Protein AF-A0A959EPR0-F1 (afdb_monomer)

pLDDT: mean 84.95, std 11.54, range [53.19, 97.38]

Mean predicted aligned error: 10.41 Å

Solvent-accessible surface area (backbone atoms only — not comparable to full-atom values): 11245 Å² total; per-residue (Å²): 113,71,70,58,56,50,49,52,55,51,52,53,61,75,66,58,80,63,79,74,55,96,46,77,70,52,46,55,52,55,50,52,51,52,51,51,53,52,51,51,52,51,51,52,50,51,51,49,53,49,52,51,50,51,58,49,52,49,51,53,51,31,54,48,51,55,50,52,52,52,50,50,56,52,51,53,52,55,52,50,51,52,45,50,52,53,50,53,58,52,51,56,47,51,56,50,42,51,51,41,60,75,67,65,48,74,90,44,51,70,60,42,52,55,47,54,58,52,61,71,58,77,69,79,84,76,73,94,68,59,65,58,58,49,28,58,76,72,54,51,55,79,50,47,84,60,70,63,56,62,56,50,42,52,52,50,50,55,51,49,56,51,50,49,52,51,39,51,52,50,49,50,44,35,60,72,58,48,45,63,74,38,62,63,34,49,39,84,89,77,76,40,80,39,79,70,129

Sequence (197 aa):
MIKLFRKIRQQLFLRGAFQSPATPVGRYLLYALGEIVLVVIGILIALQINNWNTGRLERIEEQKSYRNIRQQIAEDRLELAGVQEFNHYFSSQYEQASRIIAANDRSKLDSLALITMGLSQYSDFHRTGNIYETLVNSGDLRLLKNSDIPAKLQSLEMTYTHLNRLEDIHWEIIINELSPELRGVINYATLRVEQPE

Secondary structure (DSSP, 8-state):
-HHHHHHHHHHHHHTT-S---SSHHHHHHHHHHHHHHHHHHHHHHHHHHHHHHHHHHHHHHHHHHHHHHHHHHHHHHHHHHHHHHHHHHHHHHHHHHHHHHHHT-GGGHHHHHHHHHHTT-------S--HHHHHHHHTGGGG---THHHHHHHHHHHHHHHHHHHHHHHHHHIIIIIHHHHBTTEETTTTEEPPP-

Nearest PDB structures (foldseek):
  5sxb-assembly1_B  TM=3.724E-01  e=4.803E+00  Homo sapiens

Foldseek 3Di:
DVVVVVVVVVVCVVVCVDPDPPDPVSNVVVVVVVVVVVVVVVVVVVVVVVVVVVVVVLVVLLVVLVVVVVVLVVVLVVLVVVLVVLCVVLVVLVVVLVVCVVVVPPVCVFSNLLNLVVLLDHDARDRPDQSLVVCVVVVNLVSHPPPVVSVVSVVVVVVVVVVNVVRVVSNCCCPPPSVVVCVQQADPVVRGGHDRD

Radius of gyration: 37.29 Å; Cα contacts (8 Å, |Δi|>4): 86; chains: 1; bounding box: 82×25×105 Å

Structure (mmCIF, N/CA/C/O backbone):
data_AF-A0A959EPR0-F1
#
_entry.id   AF-A0A959EPR0-F1
#
loop_
_atom_site.group_PDB
_atom_site.id
_atom_site.type_symbol
_atom_site.label_atom_id
_atom_site.label_alt_id
_atom_site.label_comp_id
_atom_site.label_asym_id
_atom_site.label_entity_id
_atom_site.label_seq_id
_atom_site.pdbx_PDB_ins_code
_atom_site.Cartn_x
_atom_site.Cartn_y
_atom_site.Cartn_z
_atom_site.occupancy
_atom_site.B_iso_or_equiv
_atom_site.auth_seq_id
_atom_site.auth_comp_id
_atom_site.auth_asym_id
_atom_site.auth_atom_id
_atom_site.pdbx_PDB_model_num
ATOM 1 N N . MET A 1 1 ? -23.628 12.418 46.612 1.00 53.19 1 MET A N 1
ATOM 2 C CA . MET A 1 1 ? -24.244 11.106 46.301 1.00 53.19 1 MET A CA 1
ATOM 3 C C . MET A 1 1 ? -25.133 10.572 47.430 1.00 53.19 1 MET A C 1
ATOM 5 O O . MET A 1 1 ? -26.297 10.312 47.163 1.00 53.19 1 MET A O 1
ATOM 9 N N . ILE A 1 2 ? -24.691 10.542 48.696 1.00 61.94 2 ILE A N 1
ATOM 10 C CA . ILE A 1 2 ? -25.504 10.060 49.844 1.00 61.94 2 ILE A CA 1
ATOM 11 C C . ILE A 1 2 ? -26.860 10.785 50.006 1.00 61.94 2 ILE A C 1
ATOM 13 O O . ILE A 1 2 ? -27.866 10.153 50.311 1.00 61.94 2 ILE A O 1
ATOM 17 N N . LYS A 1 3 ? -26.939 12.101 49.749 1.00 61.16 3 LYS A N 1
ATOM 18 C CA . LYS A 1 3 ? -28.193 12.874 49.904 1.00 61.16 3 LYS A CA 1
ATOM 19 C C . LYS A 1 3 ? -29.286 12.503 48.889 1.00 61.16 3 LYS A C 1
ATOM 21 O O . LYS A 1 3 ? -30.463 12.590 49.230 1.00 61.16 3 LYS A O 1
ATOM 26 N N . LEU A 1 4 ? -28.909 12.100 47.672 1.00 72.31 4 LEU A N 1
ATOM 27 C CA . LEU A 1 4 ? -29.855 11.729 46.613 1.00 72.31 4 LEU A CA 1
ATOM 28 C C . LEU A 1 4 ? -30.463 10.354 46.904 1.00 72.31 4 LEU A C 1
ATOM 30 O O . LEU A 1 4 ? -31.682 10.224 46.951 1.00 72.31 4 LEU A O 1
ATOM 34 N N . PHE A 1 5 ? -29.621 9.376 47.243 1.00 65.94 5 PHE A N 1
ATOM 35 C CA . PHE A 1 5 ? -30.073 8.058 47.693 1.00 65.94 5 PHE A CA 1
ATOM 36 C C . PHE A 1 5 ? -30.894 8.136 48.984 1.00 65.94 5 PHE A C 1
ATOM 38 O O . PHE A 1 5 ? -31.913 7.461 49.105 1.00 65.94 5 PHE A O 1
ATOM 45 N N . ARG A 1 6 ? -30.539 9.037 49.912 1.00 71.62 6 ARG A N 1
ATOM 46 C CA . ARG A 1 6 ? -31.344 9.301 51.114 1.00 71.62 6 ARG A CA 1
ATOM 47 C C . ARG A 1 6 ? -32.741 9.833 50.776 1.00 71.62 6 ARG A C 1
ATOM 49 O O . ARG A 1 6 ? -33.705 9.410 51.404 1.00 71.62 6 ARG A O 1
ATOM 56 N N . LYS A 1 7 ? -32.863 10.725 49.784 1.00 73.12 7 LYS A N 1
ATOM 57 C CA . LYS A 1 7 ? -34.162 11.243 49.317 1.00 73.12 7 LYS A CA 1
ATOM 58 C C . LYS A 1 7 ? -34.998 10.167 48.621 1.00 73.12 7 LYS A C 1
ATOM 60 O O . LYS A 1 7 ? -36.178 10.048 48.930 1.00 73.12 7 LYS A O 1
ATOM 65 N N . ILE A 1 8 ? -34.393 9.360 47.747 1.00 71.25 8 ILE A N 1
ATOM 66 C CA . ILE A 1 8 ? -35.073 8.242 47.067 1.00 71.25 8 ILE A CA 1
ATOM 67 C C . ILE A 1 8 ? -35.588 7.230 48.104 1.00 71.25 8 ILE A C 1
ATOM 69 O O . ILE A 1 8 ? -36.751 6.835 48.063 1.00 71.25 8 ILE A O 1
ATOM 73 N N . ARG A 1 9 ? -34.767 6.905 49.111 1.00 64.81 9 ARG A N 1
ATOM 74 C CA . ARG A 1 9 ? -35.141 6.039 50.239 1.00 64.81 9 ARG A CA 1
ATOM 75 C C . ARG A 1 9 ? -36.325 6.590 51.041 1.00 64.81 9 ARG A C 1
ATOM 77 O O . ARG A 1 9 ? -37.234 5.837 51.369 1.00 64.81 9 ARG A O 1
ATOM 84 N N . GLN A 1 10 ? -36.334 7.889 51.345 1.00 68.50 10 GLN A N 1
ATOM 85 C CA . GLN A 1 10 ? -37.439 8.530 52.071 1.00 68.50 10 GLN A CA 1
ATOM 86 C C . GLN A 1 10 ? -38.744 8.536 51.257 1.00 68.50 10 GLN A C 1
ATOM 88 O O . GLN A 1 10 ? -39.812 8.296 51.815 1.00 68.50 10 GLN A O 1
ATOM 93 N N . GLN A 1 11 ? -38.668 8.758 49.941 1.00 68.75 11 GLN A N 1
ATOM 94 C CA . GLN A 1 11 ? -39.844 8.792 49.064 1.00 68.75 11 GLN A CA 1
ATOM 95 C C . GLN A 1 11 ? -40.461 7.409 48.814 1.00 68.75 11 GLN A C 1
ATOM 97 O O . GLN A 1 11 ? -41.685 7.302 48.757 1.00 68.75 11 GLN A O 1
ATOM 102 N N . LEU A 1 12 ? -39.646 6.354 48.718 1.00 63.59 12 LEU A N 1
ATOM 103 C CA . LEU A 1 12 ? -40.132 4.973 48.598 1.00 63.59 12 LEU A CA 1
ATOM 104 C C . LEU A 1 12 ? -40.851 4.500 49.875 1.00 63.59 12 LEU A C 1
ATOM 106 O O . LEU A 1 12 ? -41.835 3.769 49.786 1.00 63.59 12 LEU A O 1
ATOM 110 N N . PHE A 1 13 ? -40.414 4.975 51.048 1.00 60.84 13 PHE A N 1
ATOM 111 C CA . PHE A 1 13 ? -41.053 4.692 52.339 1.00 60.84 13 PHE A CA 1
ATOM 112 C C . PHE A 1 13 ? -42.384 5.438 52.523 1.00 60.84 13 PHE A C 1
ATOM 114 O O . PHE A 1 13 ? -43.365 4.855 52.977 1.00 60.84 13 PHE A O 1
ATOM 121 N N . LEU A 1 14 ? -42.436 6.719 52.137 1.00 61.91 14 LEU A N 1
ATOM 122 C CA . LEU A 1 14 ? -43.634 7.563 52.259 1.00 61.91 14 LEU A CA 1
ATOM 123 C C . LEU A 1 14 ? -44.776 7.141 51.322 1.00 61.91 14 LEU A C 1
ATOM 125 O O . LEU A 1 14 ? -45.932 7.420 51.618 1.00 61.91 14 LEU A O 1
ATOM 129 N N . ARG A 1 15 ? -44.473 6.469 50.202 1.00 56.16 15 ARG A N 1
ATOM 130 C CA . ARG A 1 15 ? -45.481 6.009 49.231 1.00 56.16 15 ARG A CA 1
ATOM 131 C C . ARG A 1 15 ? -46.102 4.640 49.545 1.00 56.16 15 ARG A C 1
ATOM 133 O O . ARG A 1 15 ? -46.905 4.167 48.751 1.00 56.16 15 ARG A O 1
ATOM 140 N N . GLY A 1 16 ? -45.763 3.997 50.667 1.00 55.84 16 GLY A N 1
ATOM 141 C CA . GLY A 1 16 ? -46.415 2.749 51.100 1.00 55.84 16 GLY A CA 1
ATOM 142 C C . GLY A 1 16 ? -46.182 1.532 50.190 1.00 55.84 16 GLY A C 1
ATOM 143 O O . GLY A 1 16 ? -46.844 0.514 50.363 1.00 55.84 16 GLY A O 1
ATOM 144 N N . ALA A 1 17 ? -45.232 1.604 49.250 1.00 55.59 17 ALA A N 1
ATOM 145 C CA . ALA A 1 17 ? -44.967 0.551 48.261 1.00 55.59 17 ALA A CA 1
ATOM 146 C C . ALA A 1 17 ? -44.407 -0.752 48.867 1.00 55.59 17 ALA A C 1
ATOM 148 O O . ALA A 1 17 ? -44.314 -1.763 48.179 1.00 55.59 17 ALA A O 1
ATOM 149 N N . PHE A 1 18 ? -44.051 -0.739 50.154 1.00 56.00 18 PHE A N 1
ATOM 150 C CA . PHE A 1 18 ? -43.596 -1.904 50.900 1.00 56.00 18 PHE A CA 1
ATOM 151 C C . PHE A 1 18 ? -44.504 -2.102 52.118 1.00 56.00 18 PHE A C 1
ATOM 153 O O . PHE A 1 18 ? -44.311 -1.471 53.160 1.00 56.00 18 PHE A O 1
ATOM 160 N N . GLN A 1 19 ? -45.525 -2.957 51.990 1.00 56.53 19 GLN A N 1
ATOM 161 C CA . GLN A 1 19 ? -46.293 -3.431 53.144 1.00 56.53 19 GLN A CA 1
ATOM 162 C C . GLN A 1 19 ? -45.302 -4.030 54.147 1.00 56.53 19 GLN A C 1
ATOM 164 O O . GLN A 1 19 ? -44.599 -4.997 53.857 1.00 56.53 19 GLN A O 1
ATOM 169 N N . SER A 1 20 ? -45.173 -3.375 55.302 1.00 56.44 20 SER A N 1
ATOM 170 C CA . SER A 1 20 ? -44.219 -3.770 56.333 1.00 56.44 20 SER A CA 1
ATOM 171 C C . SER A 1 20 ? -44.559 -5.182 56.811 1.00 56.44 20 SER A C 1
ATOM 173 O O . SER A 1 20 ? -45.685 -5.391 57.262 1.00 56.44 20 SER A O 1
ATOM 175 N N . PRO A 1 21 ? -43.629 -6.149 56.768 1.00 56.09 21 PRO A N 1
ATOM 176 C CA . PRO A 1 21 ? -43.884 -7.455 57.350 1.00 56.09 21 PRO A CA 1
ATOM 177 C C . PRO A 1 21 ? -44.167 -7.297 58.848 1.00 56.09 21 PRO A C 1
ATOM 179 O O . PRO A 1 21 ? -43.571 -6.454 59.533 1.00 56.09 21 PRO A O 1
ATOM 182 N N . ALA A 1 22 ? -45.108 -8.103 59.344 1.00 57.59 22 ALA A N 1
ATOM 183 C CA . ALA A 1 22 ? -45.602 -8.053 60.719 1.00 57.59 22 ALA A CA 1
ATOM 184 C C . ALA A 1 22 ? -44.518 -8.373 61.770 1.00 57.59 22 ALA A C 1
ATOM 186 O O . ALA A 1 22 ? -44.692 -8.058 62.944 1.00 57.59 22 ALA A O 1
ATOM 187 N N . THR A 1 23 ? -43.382 -8.951 61.360 1.00 61.56 23 THR A N 1
ATOM 188 C CA . THR A 1 23 ? -42.278 -9.347 62.243 1.00 61.56 23 THR A CA 1
ATOM 189 C C . THR A 1 23 ? -41.026 -8.477 62.032 1.00 61.56 23 THR A C 1
ATOM 191 O O . THR A 1 23 ? -40.710 -8.096 60.900 1.00 61.56 23 THR A O 1
ATOM 194 N N . PRO A 1 24 ? -40.263 -8.165 63.100 1.00 64.69 24 PRO A N 1
ATOM 195 C CA . PRO A 1 24 ? -39.054 -7.342 63.009 1.00 64.69 24 PRO A CA 1
ATOM 196 C C . PRO A 1 24 ? -38.002 -7.938 62.060 1.00 64.69 24 PRO A C 1
ATOM 198 O O . PRO A 1 24 ? -37.388 -7.194 61.301 1.00 64.69 24 PRO A O 1
ATOM 201 N N . VAL A 1 25 ? -37.872 -9.270 62.007 1.00 70.00 25 VAL A N 1
ATOM 202 C CA . VAL A 1 25 ? -36.934 -9.996 61.125 1.00 70.00 25 VAL A CA 1
ATOM 203 C C . VAL A 1 25 ? -37.209 -9.746 59.636 1.00 70.00 25 VAL A C 1
ATOM 205 O O . VAL A 1 25 ? -36.277 -9.513 58.867 1.00 70.00 25 VAL A O 1
ATOM 208 N N . GLY A 1 26 ? -38.481 -9.712 59.221 1.00 71.12 26 GLY A N 1
ATOM 209 C CA . GLY A 1 26 ? -38.847 -9.446 57.827 1.00 71.12 26 GLY A CA 1
ATOM 210 C C . GLY A 1 26 ? -38.454 -8.039 57.369 1.00 71.12 26 GLY A C 1
ATOM 211 O O . GLY A 1 26 ? -38.090 -7.842 56.213 1.00 71.12 26 GLY A O 1
ATOM 212 N N . ARG A 1 27 ? -38.469 -7.052 58.278 1.00 68.56 27 ARG A N 1
ATOM 213 C CA . ARG A 1 27 ? -38.061 -5.676 57.954 1.00 68.56 27 ARG A CA 1
ATOM 214 C C . ARG A 1 27 ? -36.569 -5.628 57.634 1.00 68.56 27 ARG A C 1
ATOM 216 O O . ARG A 1 27 ? -36.200 -5.062 56.611 1.00 68.56 27 ARG A O 1
ATOM 223 N N . TYR A 1 28 ? -35.727 -6.266 58.450 1.00 76.75 28 TYR A N 1
ATOM 224 C CA . TYR A 1 28 ? -34.277 -6.317 58.222 1.00 76.75 28 TYR A CA 1
ATOM 225 C C . TYR A 1 28 ? -33.902 -7.025 56.911 1.00 76.75 28 TYR A C 1
ATOM 227 O O . TYR A 1 28 ? -33.012 -6.551 56.210 1.00 76.75 28 TYR A O 1
ATOM 235 N N . LEU A 1 29 ? -34.616 -8.091 56.532 1.00 77.94 29 LEU A N 1
ATOM 236 C CA . LEU A 1 29 ? -34.411 -8.787 55.253 1.00 7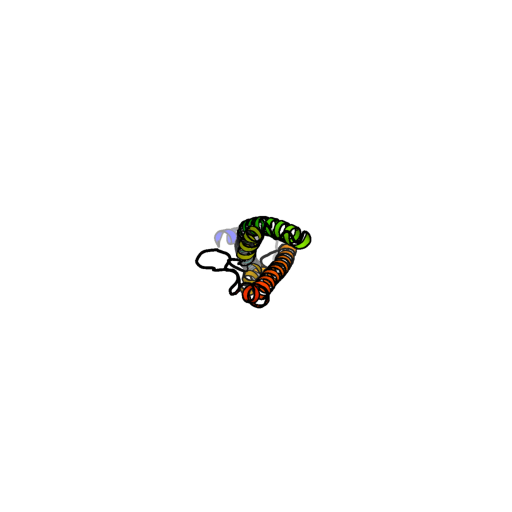7.94 29 LEU A CA 1
ATOM 237 C C . LEU A 1 29 ? -34.703 -7.898 54.036 1.00 77.94 29 LEU A C 1
ATOM 239 O O . LEU A 1 29 ? -33.923 -7.875 53.088 1.00 77.94 29 LEU A O 1
ATOM 243 N N . LEU A 1 30 ? -35.790 -7.127 54.070 1.00 77.69 30 LEU A N 1
ATOM 244 C CA . LEU A 1 30 ? -36.157 -6.215 52.979 1.00 77.69 30 LEU A CA 1
ATOM 245 C C . LEU A 1 30 ? -35.193 -5.034 52.862 1.00 77.69 30 LEU A C 1
ATOM 247 O O . LEU A 1 30 ? -34.876 -4.598 51.755 1.00 77.69 30 LEU A O 1
ATOM 251 N N . TYR A 1 31 ? -34.684 -4.550 53.997 1.00 77.44 31 TYR A N 1
ATOM 252 C CA . TYR A 1 31 ? -33.622 -3.547 54.021 1.00 77.44 31 TYR A CA 1
ATOM 253 C C . TYR A 1 31 ? -32.319 -4.079 53.420 1.00 77.44 31 TYR A C 1
ATOM 255 O O . TYR A 1 31 ? -31.744 -3.415 52.561 1.00 77.44 31 TYR A O 1
ATOM 263 N N . ALA A 1 32 ? -31.884 -5.278 53.816 1.00 85.00 32 ALA A N 1
ATOM 264 C CA . ALA A 1 32 ? -30.682 -5.904 53.271 1.00 85.00 32 ALA A CA 1
ATOM 265 C C . ALA A 1 32 ? -30.812 -6.178 51.762 1.00 85.00 32 ALA A C 1
ATOM 267 O O . ALA A 1 32 ? -29.880 -5.919 51.005 1.00 85.00 32 ALA A O 1
ATOM 268 N N . LEU A 1 33 ? -31.988 -6.618 51.301 1.00 85.62 33 LEU A N 1
ATOM 269 C CA . LEU A 1 33 ? -32.260 -6.816 49.878 1.00 85.62 33 LEU A CA 1
ATOM 270 C C . LEU A 1 33 ? -32.200 -5.494 49.095 1.00 85.62 33 LEU A C 1
AT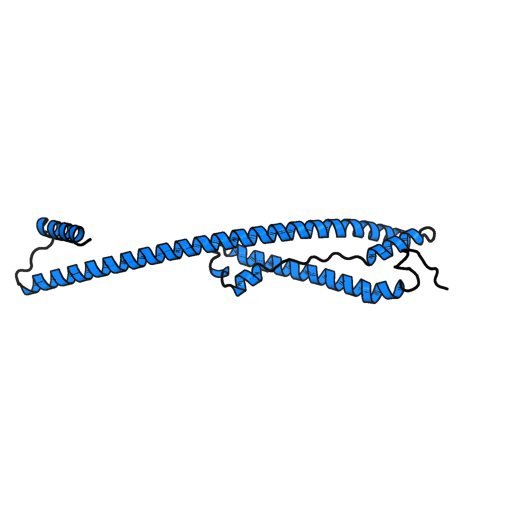OM 272 O O . LEU A 1 33 ? -31.598 -5.440 48.025 1.00 85.62 33 LEU A O 1
ATOM 276 N N . GLY A 1 34 ? -32.772 -4.416 49.639 1.00 86.38 34 GLY A N 1
ATOM 277 C CA . GLY A 1 34 ? -32.694 -3.083 49.037 1.00 86.38 34 GLY A CA 1
ATOM 278 C C . GLY A 1 34 ? -31.261 -2.548 48.943 1.00 86.38 34 GLY A C 1
ATOM 279 O O . GLY A 1 34 ? -30.897 -1.955 47.928 1.00 86.38 34 GLY A O 1
ATOM 280 N N . GLU A 1 35 ? -30.437 -2.793 49.966 1.00 88.25 35 GLU A N 1
ATOM 281 C CA . GLU A 1 35 ? -29.007 -2.453 49.977 1.00 88.25 35 GLU A CA 1
ATOM 282 C C . GLU A 1 35 ? -28.251 -3.214 48.875 1.00 88.25 35 GLU A C 1
ATOM 284 O O . GLU A 1 35 ? -27.536 -2.601 48.084 1.00 88.25 35 GLU A O 1
ATOM 289 N N . ILE A 1 36 ? -28.475 -4.529 48.751 1.00 91.06 36 ILE A N 1
ATOM 290 C CA . ILE A 1 36 ? -27.861 -5.365 47.708 1.00 91.06 36 ILE A CA 1
ATOM 291 C C . ILE A 1 36 ? -28.253 -4.867 46.314 1.00 91.06 36 ILE A C 1
ATOM 293 O O . ILE A 1 36 ? -27.384 -4.675 45.466 1.00 91.06 36 ILE A O 1
ATOM 297 N N . VAL A 1 37 ? -29.540 -4.599 46.075 1.00 91.31 37 VAL A N 1
ATOM 298 C CA . VAL A 1 37 ? -30.022 -4.085 44.782 1.00 91.31 37 VAL A CA 1
ATOM 299 C C . VAL A 1 37 ? -29.380 -2.734 44.450 1.00 91.31 37 VAL A C 1
ATOM 301 O O . VAL A 1 37 ? -28.949 -2.521 43.318 1.00 91.31 37 VAL A O 1
ATOM 304 N N . LEU A 1 38 ? -29.256 -1.831 45.427 1.00 89.19 38 LEU A N 1
ATOM 305 C CA . LEU A 1 38 ? -28.592 -0.537 45.239 1.00 89.19 38 LEU A CA 1
ATOM 306 C C . LEU A 1 38 ? -27.102 -0.680 44.907 1.00 89.19 38 LEU A C 1
ATOM 308 O O . LEU A 1 38 ? -26.611 0.014 44.014 1.00 89.19 38 LEU A O 1
ATOM 312 N N . VAL A 1 39 ? -26.393 -1.585 45.586 1.00 93.12 39 VAL A N 1
ATOM 313 C CA . VAL A 1 39 ? -24.982 -1.887 45.301 1.00 93.12 39 VAL A CA 1
ATOM 314 C C . VAL A 1 39 ? -24.829 -2.459 43.892 1.00 93.12 39 VAL A C 1
ATOM 316 O O . VAL A 1 39 ? -23.984 -1.986 43.132 1.00 93.12 39 VAL A O 1
ATOM 319 N N . VAL A 1 40 ? -25.680 -3.413 43.506 1.00 95.69 40 VAL A N 1
ATOM 320 C CA . VAL A 1 40 ? -25.672 -4.012 42.163 1.00 95.69 40 VAL A CA 1
ATOM 321 C C . VAL A 1 40 ? -25.911 -2.951 41.0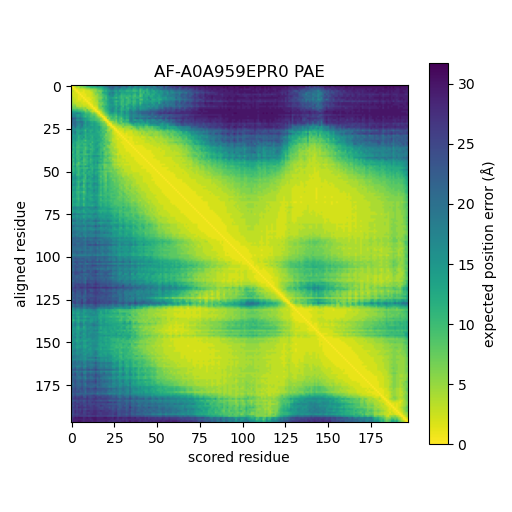89 1.00 95.69 40 VAL A C 1
ATOM 323 O O . VAL A 1 40 ? -25.154 -2.893 40.124 1.00 95.69 40 VAL A O 1
ATOM 326 N N . ILE A 1 41 ? -26.886 -2.054 41.269 1.00 95.56 41 ILE A N 1
ATOM 327 C CA . ILE A 1 41 ? -27.121 -0.932 40.342 1.00 95.56 41 ILE A CA 1
ATOM 328 C C . ILE A 1 41 ? -25.877 -0.038 40.237 1.00 95.56 41 ILE A C 1
ATOM 330 O O . ILE A 1 41 ? -25.501 0.359 39.134 1.00 95.56 41 ILE A O 1
ATOM 334 N N . GLY A 1 42 ? -25.213 0.256 41.359 1.00 95.12 42 GLY A N 1
ATOM 335 C CA . GLY A 1 42 ? -23.970 1.029 41.368 1.00 95.12 42 GLY A CA 1
ATOM 336 C C . GLY A 1 42 ? -22.860 0.376 40.538 1.00 95.12 42 GLY A C 1
ATOM 337 O O . GLY A 1 42 ? -22.233 1.048 39.717 1.00 95.12 42 GLY A O 1
ATOM 338 N N . ILE A 1 43 ? -22.662 -0.936 40.699 1.00 95.81 43 ILE A N 1
ATOM 339 C CA . ILE A 1 43 ? -21.673 -1.714 39.938 1.00 95.81 43 ILE A CA 1
ATOM 340 C C . ILE A 1 43 ? -22.028 -1.737 38.448 1.00 95.81 43 ILE A C 1
ATOM 342 O O . ILE A 1 43 ? -21.161 -1.494 37.611 1.00 95.81 43 ILE A O 1
ATOM 346 N N . LEU A 1 44 ? -23.295 -1.973 38.101 1.00 97.00 44 LEU A N 1
ATOM 347 C CA . LEU A 1 44 ? -23.746 -1.998 36.708 1.00 97.00 44 LEU A CA 1
ATOM 348 C C . LEU A 1 44 ? -23.538 -0.647 36.017 1.00 97.00 44 LEU A C 1
ATOM 350 O O . LEU A 1 44 ? -23.060 -0.613 34.887 1.00 97.00 44 LEU A O 1
ATOM 354 N N . ILE A 1 45 ? -23.831 0.469 36.693 1.00 96.06 45 ILE A N 1
ATOM 355 C CA . ILE A 1 45 ? -23.572 1.812 36.153 1.00 96.06 45 ILE A CA 1
ATOM 356 C C . ILE A 1 45 ? -22.067 2.032 35.957 1.00 96.06 45 ILE A C 1
ATOM 358 O O . ILE A 1 45 ? -21.662 2.544 34.914 1.00 96.06 45 ILE A O 1
ATOM 362 N N . ALA A 1 46 ? -21.232 1.629 36.919 1.00 95.88 46 ALA A N 1
ATOM 363 C CA . ALA A 1 46 ? -19.780 1.747 36.796 1.00 95.88 46 ALA A CA 1
ATOM 364 C C . ALA A 1 46 ? -19.237 0.936 35.604 1.00 95.88 46 ALA A C 1
ATOM 366 O O . ALA A 1 46 ? -18.474 1.467 34.796 1.00 95.88 46 ALA A O 1
ATOM 367 N N . LEU A 1 47 ? -19.690 -0.313 35.444 1.00 97.31 47 LEU A N 1
ATOM 368 C CA . LEU A 1 47 ? -19.360 -1.157 34.293 1.00 97.31 47 LEU A CA 1
ATOM 369 C C . LEU A 1 47 ? -19.850 -0.539 32.980 1.00 97.31 47 LEU A C 1
ATOM 371 O O . LEU A 1 47 ? -19.109 -0.523 32.001 1.00 97.31 47 LEU A O 1
ATOM 375 N N . GLN A 1 48 ? -21.059 0.025 32.959 1.00 95.94 48 GLN A N 1
ATOM 376 C CA . GLN A 1 48 ? -21.613 0.669 31.770 1.00 95.94 48 GLN A CA 1
ATOM 377 C C . GLN A 1 48 ? -20.789 1.891 31.346 1.00 95.94 48 GLN A C 1
ATOM 379 O O . GLN A 1 48 ? -20.505 2.055 30.159 1.00 95.94 48 GLN A O 1
ATOM 384 N N . ILE A 1 49 ? -20.379 2.734 32.298 1.00 97.12 49 ILE A N 1
ATOM 385 C CA . ILE A 1 49 ? -19.513 3.892 32.033 1.00 97.12 49 ILE A CA 1
ATOM 386 C C . ILE A 1 49 ? -18.157 3.427 31.492 1.00 97.12 49 ILE A C 1
ATOM 388 O O . ILE A 1 49 ? -17.668 3.995 30.513 1.00 97.12 49 ILE A O 1
ATOM 392 N N . ASN A 1 50 ? -17.574 2.382 32.086 1.00 96.94 50 ASN A N 1
ATOM 393 C CA . ASN A 1 50 ? -16.310 1.814 31.626 1.00 96.94 50 ASN A CA 1
ATOM 394 C C . ASN A 1 50 ? -16.422 1.272 30.193 1.00 96.94 50 ASN A C 1
ATOM 396 O O . ASN A 1 50 ? -15.656 1.678 29.324 1.00 96.94 50 ASN A O 1
ATOM 400 N N . ASN A 1 51 ? -17.432 0.445 29.916 1.00 97.12 51 ASN A N 1
ATOM 401 C CA . ASN A 1 51 ? -17.680 -0.121 28.588 1.00 97.12 51 ASN A CA 1
ATOM 402 C C . ASN A 1 51 ? -17.935 0.970 27.539 1.00 97.12 51 ASN A C 1
ATOM 404 O O . ASN A 1 51 ? -17.444 0.882 26.415 1.00 97.12 51 ASN A O 1
ATOM 408 N N . TRP A 1 52 ? -18.664 2.030 27.903 1.00 97.38 52 TRP A N 1
ATOM 409 C CA . TRP A 1 52 ? -18.885 3.173 27.019 1.00 97.38 52 TRP A CA 1
ATOM 410 C C . TRP A 1 52 ? -17.586 3.929 26.712 1.00 97.38 52 TRP A C 1
ATOM 412 O O . TRP A 1 52 ? -17.343 4.279 25.556 1.00 97.38 52 TRP A O 1
ATOM 422 N N . ASN A 1 53 ? -16.732 4.155 27.715 1.00 97.25 53 ASN A N 1
ATOM 423 C CA . ASN A 1 53 ? -15.435 4.801 27.520 1.00 97.25 53 ASN A CA 1
ATOM 424 C C . ASN A 1 53 ? -14.502 3.949 26.643 1.00 97.25 53 ASN A C 1
ATOM 426 O O . ASN A 1 53 ? -13.908 4.484 25.708 1.00 97.25 53 ASN A O 1
ATOM 430 N N . THR A 1 54 ? -14.433 2.636 26.879 1.00 96.50 54 THR A N 1
ATOM 431 C CA . THR A 1 54 ? -13.676 1.693 26.039 1.00 96.50 54 THR A CA 1
ATOM 432 C C . THR A 1 54 ? -14.175 1.724 24.597 1.00 96.50 54 THR A C 1
ATOM 434 O O . THR A 1 54 ? -13.395 1.987 23.686 1.00 96.50 54 THR A O 1
ATOM 437 N N . GLY A 1 55 ? -15.489 1.608 24.381 1.00 95.44 55 GLY A N 1
ATOM 438 C CA . GLY A 1 55 ? -16.074 1.678 23.041 1.00 95.44 55 GLY A CA 1
ATOM 439 C C . GLY A 1 55 ? -15.923 3.045 22.356 1.00 95.44 55 GLY A C 1
ATOM 440 O O . GLY A 1 55 ? -16.051 3.131 21.132 1.00 95.44 55 GLY A O 1
ATOM 441 N N . ARG A 1 56 ? -15.670 4.131 23.104 1.00 96.50 56 ARG A N 1
ATOM 442 C CA . ARG A 1 56 ? -15.290 5.440 22.541 1.00 96.50 56 ARG A CA 1
ATOM 443 C C . ARG A 1 56 ? -13.842 5.424 22.057 1.00 96.50 56 ARG A C 1
ATOM 445 O O . ARG A 1 56 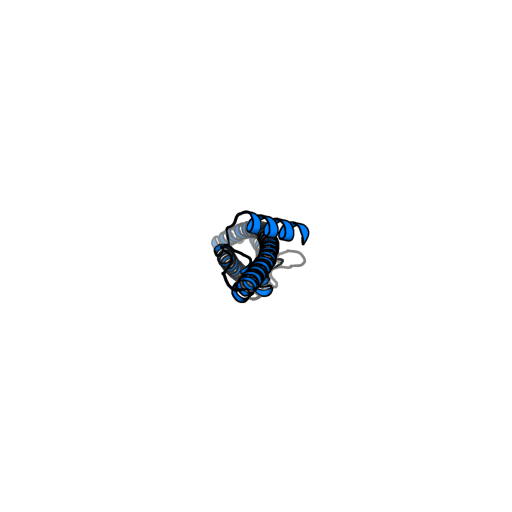? -13.583 5.903 20.958 1.00 96.50 56 ARG A O 1
ATOM 452 N N . LEU A 1 57 ? -12.921 4.897 22.862 1.00 96.19 57 LEU A N 1
ATOM 453 C CA . LEU A 1 57 ? -11.502 4.803 22.512 1.00 96.19 57 LEU A CA 1
ATOM 454 C C . LEU A 1 57 ? -11.283 3.881 21.306 1.00 96.19 57 LEU A C 1
ATOM 456 O O . LEU A 1 57 ? -10.608 4.280 20.364 1.00 96.19 57 LEU A O 1
ATOM 460 N N . GLU A 1 58 ? -11.949 2.725 21.265 1.00 95.06 58 GLU A N 1
ATOM 461 C CA . GLU A 1 58 ? -11.906 1.811 20.113 1.00 95.06 58 GLU A CA 1
ATOM 462 C C . GLU A 1 58 ? -12.366 2.486 18.817 1.00 95.06 58 GLU A C 1
ATOM 464 O O . GLU A 1 58 ? -11.750 2.302 17.775 1.00 95.06 58 GLU A O 1
ATOM 469 N N . ARG A 1 59 ? -13.410 3.327 18.873 1.00 95.25 59 ARG A N 1
ATOM 470 C CA . ARG A 1 59 ? -13.857 4.101 17.703 1.00 95.25 59 ARG A CA 1
ATOM 471 C C . ARG A 1 59 ? -12.833 5.139 17.258 1.00 95.25 59 ARG A C 1
ATOM 473 O O . ARG A 1 59 ? -12.733 5.408 16.067 1.00 95.25 59 ARG A O 1
ATOM 480 N N . ILE A 1 60 ? -12.112 5.763 18.187 1.00 96.12 60 ILE A N 1
ATOM 481 C CA . ILE A 1 60 ? -11.077 6.749 17.845 1.00 96.12 60 ILE A CA 1
ATOM 482 C C . ILE A 1 60 ? -9.925 6.059 17.110 1.00 96.12 60 ILE A C 1
ATOM 484 O O . ILE A 1 60 ? -9.496 6.563 16.068 1.00 96.12 60 ILE A O 1
ATOM 488 N N . GLU A 1 61 ? -9.480 4.903 17.608 1.00 94.88 61 GLU A N 1
ATOM 489 C CA . GLU A 1 61 ? -8.443 4.099 16.954 1.00 94.88 61 GLU A CA 1
ATOM 490 C C . GLU A 1 61 ? -8.926 3.536 15.611 1.00 94.88 61 GLU A C 1
ATOM 492 O O . GLU A 1 61 ? -8.231 3.693 14.615 1.00 94.88 61 GLU A O 1
ATOM 497 N N . GLU A 1 62 ? -10.156 3.018 15.516 1.00 95.00 62 GLU A N 1
ATOM 498 C CA . GLU A 1 62 ? -10.748 2.578 14.241 1.00 95.00 62 GLU A CA 1
ATOM 499 C C . GLU A 1 62 ? -10.702 3.698 13.181 1.00 95.00 62 GLU A C 1
ATOM 501 O O . GLU A 1 62 ? -10.257 3.496 12.049 1.00 95.00 62 GLU A O 1
ATOM 506 N N . GLN A 1 63 ? -11.109 4.918 13.548 1.00 95.94 63 GLN A N 1
ATOM 507 C CA . GLN A 1 63 ? -11.077 6.063 12.634 1.00 95.94 63 GLN A CA 1
ATOM 508 C C . GLN A 1 63 ? -9.653 6.478 12.254 1.00 95.94 63 GLN A C 1
ATOM 510 O O . GLN A 1 63 ? -9.427 6.970 11.147 1.00 95.94 63 GLN A O 1
ATOM 515 N N . LYS A 1 64 ? -8.688 6.313 13.161 1.00 94.69 64 LYS A N 1
ATOM 516 C CA . LYS A 1 64 ? -7.271 6.544 12.873 1.00 94.69 64 LYS A CA 1
ATOM 517 C C . LYS A 1 64 ? -6.750 5.512 11.876 1.00 94.69 64 LYS A C 1
ATOM 519 O O . LYS A 1 64 ? -6.152 5.917 10.884 1.00 94.69 64 LYS A O 1
ATOM 524 N N . SER A 1 65 ? -7.069 4.234 12.062 1.00 94.44 65 SER A N 1
ATOM 525 C CA . SER A 1 65 ? -6.717 3.169 11.121 1.00 94.44 65 SER A CA 1
ATOM 526 C C . SER A 1 65 ? -7.282 3.439 9.727 1.00 94.44 65 SER A C 1
ATOM 528 O O . SER A 1 65 ? -6.531 3.397 8.757 1.00 94.44 65 SER A O 1
ATOM 530 N N . TYR A 1 66 ? -8.556 3.835 9.599 1.00 95.31 66 TYR A N 1
ATOM 531 C CA . TYR A 1 66 ? -9.119 4.203 8.290 1.00 95.31 66 TYR A CA 1
ATOM 532 C C . TYR A 1 66 ? -8.423 5.404 7.639 1.00 95.31 66 TYR A C 1
ATOM 534 O O . TYR A 1 66 ? -8.242 5.416 6.421 1.00 95.31 66 TYR A O 1
ATOM 542 N N . ARG A 1 67 ? -8.018 6.416 8.419 1.00 95.06 67 ARG A N 1
ATOM 543 C CA . ARG A 1 67 ? -7.253 7.552 7.880 1.00 95.06 67 ARG A CA 1
ATOM 544 C C . ARG A 1 67 ? -5.886 7.115 7.364 1.00 95.06 67 ARG A C 1
ATOM 546 O O . ARG A 1 67 ? -5.531 7.520 6.263 1.00 95.06 67 ARG A O 1
ATOM 553 N N . ASN A 1 68 ? -5.181 6.273 8.117 1.00 92.75 68 ASN A N 1
ATOM 554 C CA . ASN A 1 68 ? -3.874 5.748 7.727 1.00 92.75 68 ASN A CA 1
ATOM 555 C C . ASN A 1 68 ? -3.974 4.891 6.459 1.00 92.75 68 ASN A C 1
ATOM 557 O O . ASN A 1 68 ? -3.225 5.116 5.516 1.00 92.75 68 ASN A O 1
ATOM 561 N N . ILE A 1 69 ? -4.960 3.985 6.396 1.00 94.88 69 ILE A N 1
ATOM 562 C CA . ILE A 1 69 ? -5.254 3.181 5.200 1.00 94.88 69 ILE A CA 1
ATOM 563 C C . ILE A 1 69 ? -5.482 4.084 3.987 1.00 94.88 69 ILE A C 1
ATOM 565 O O . ILE A 1 69 ? -4.880 3.890 2.935 1.00 94.88 69 ILE A O 1
ATOM 569 N N . ARG A 1 70 ? -6.351 5.092 4.127 1.00 95.38 70 ARG A N 1
ATOM 570 C CA . ARG A 1 70 ? -6.673 6.001 3.023 1.00 95.38 70 ARG A CA 1
ATOM 571 C C . ARG A 1 70 ? -5.453 6.792 2.561 1.00 95.38 70 ARG A C 1
ATOM 573 O O . ARG A 1 70 ? -5.311 7.011 1.364 1.00 95.38 70 ARG A O 1
ATOM 580 N N . GLN A 1 71 ? -4.635 7.264 3.499 1.00 94.31 71 GLN A N 1
ATOM 581 C CA . GLN A 1 71 ? -3.432 8.023 3.185 1.00 94.31 71 GLN A CA 1
ATOM 582 C C . GLN A 1 71 ? -2.433 7.160 2.413 1.00 94.31 71 GLN A C 1
ATOM 584 O O . GLN A 1 71 ? -2.031 7.569 1.332 1.00 94.31 71 GLN A O 1
ATOM 589 N N . GLN A 1 72 ? -2.123 5.956 2.901 1.00 92.94 72 GLN A N 1
ATOM 590 C CA . GLN A 1 72 ? -1.163 5.092 2.218 1.00 92.94 72 GLN A CA 1
ATOM 591 C C . GLN A 1 72 ? -1.648 4.695 0.819 1.00 92.94 72 GLN A C 1
ATOM 593 O O . GLN A 1 72 ? -0.905 4.840 -0.138 1.00 92.94 72 GLN A O 1
ATOM 598 N N . ILE A 1 73 ? -2.922 4.318 0.651 1.00 94.12 73 ILE A N 1
ATOM 599 C CA . ILE A 1 73 ? -3.464 4.009 -0.687 1.00 94.12 73 ILE A CA 1
ATOM 600 C C . ILE A 1 73 ? -3.376 5.224 -1.628 1.00 94.12 73 ILE A C 1
ATOM 602 O O . ILE A 1 73 ? -3.211 5.070 -2.838 1.00 94.12 73 ILE A O 1
ATOM 606 N N . ALA A 1 74 ? -3.525 6.443 -1.104 1.00 94.62 74 ALA A N 1
ATOM 607 C CA . ALA A 1 74 ? -3.386 7.650 -1.912 1.00 94.62 74 ALA A CA 1
ATOM 608 C C . ALA A 1 74 ? -1.928 7.898 -2.329 1.00 94.62 74 ALA A C 1
ATOM 610 O O . ALA A 1 74 ? -1.701 8.306 -3.465 1.00 94.62 74 ALA A O 1
ATOM 611 N N . GLU A 1 75 ? -0.973 7.642 -1.435 1.00 93.31 75 GLU A N 1
ATOM 612 C CA . GLU A 1 75 ? 0.466 7.715 -1.708 1.00 93.31 75 GLU A CA 1
ATOM 613 C C . GLU A 1 75 ? 0.878 6.650 -2.736 1.00 93.31 75 GLU A C 1
ATOM 615 O O . GLU A 1 75 ? 1.414 7.010 -3.784 1.00 93.31 75 GLU A O 1
ATOM 620 N N . ASP A 1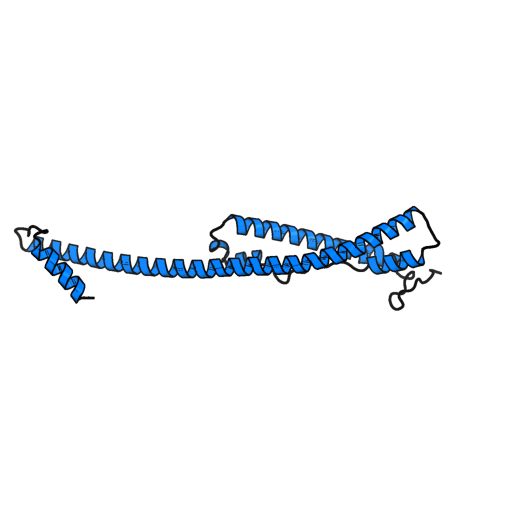 76 ? 0.492 5.386 -2.525 1.00 93.19 76 ASP A N 1
ATOM 621 C CA . ASP A 1 76 ? 0.719 4.282 -3.467 1.00 93.19 76 ASP A CA 1
ATOM 622 C C . ASP A 1 76 ? 0.185 4.623 -4.866 1.00 93.19 76 ASP A C 1
ATOM 624 O O . ASP A 1 76 ? 0.834 4.386 -5.881 1.00 93.19 76 ASP A O 1
ATOM 628 N N . ARG A 1 77 ? -1.016 5.212 -4.945 1.00 93.56 77 ARG A N 1
ATOM 629 C CA . ARG A 1 77 ? -1.625 5.596 -6.224 1.00 93.56 77 ARG A CA 1
ATOM 630 C C . ARG A 1 77 ? -0.813 6.664 -6.958 1.00 93.56 77 ARG A C 1
ATOM 632 O O . ARG A 1 77 ? -0.787 6.644 -8.188 1.00 93.56 77 ARG A O 1
ATOM 639 N N . LEU A 1 78 ? -0.226 7.621 -6.240 1.00 94.00 78 LEU A N 1
ATOM 640 C CA . LEU A 1 78 ? 0.610 8.658 -6.849 1.00 94.00 78 LEU A CA 1
ATOM 641 C C . LEU A 1 78 ? 1.901 8.058 -7.404 1.00 94.00 78 LEU A C 1
ATOM 643 O O . LEU A 1 78 ? 2.288 8.384 -8.523 1.00 94.00 78 LEU A O 1
ATOM 647 N N . GLU A 1 79 ? 2.519 7.151 -6.656 1.00 91.94 79 GLU A N 1
ATOM 648 C CA . GLU A 1 79 ? 3.718 6.441 -7.094 1.00 91.94 79 GLU A CA 1
ATOM 649 C C . GLU A 1 79 ? 3.431 5.566 -8.326 1.00 91.94 79 GLU A C 1
ATOM 651 O O . GLU A 1 79 ? 4.115 5.677 -9.345 1.00 91.94 79 GLU A O 1
ATOM 656 N N . LEU A 1 80 ? 2.334 4.801 -8.300 1.00 92.75 80 LEU A N 1
ATOM 657 C CA . LEU A 1 80 ? 1.891 3.991 -9.437 1.00 92.75 80 LEU A CA 1
ATOM 658 C C . LEU A 1 80 ? 1.574 4.824 -10.679 1.00 92.75 80 LEU A C 1
ATOM 660 O O . LEU A 1 80 ? 1.784 4.350 -11.791 1.00 92.75 80 LEU A O 1
ATOM 664 N N . ALA A 1 81 ? 1.075 6.053 -10.522 1.00 94.50 81 ALA A N 1
ATOM 665 C CA . ALA A 1 81 ? 0.858 6.942 -11.660 1.00 94.50 81 ALA A CA 1
ATOM 666 C C . ALA A 1 81 ? 2.188 7.317 -12.338 1.00 94.50 81 ALA A C 1
ATOM 668 O O . ALA A 1 81 ? 2.261 7.320 -13.566 1.00 94.50 81 ALA A O 1
ATOM 669 N N . GLY A 1 82 ? 3.244 7.557 -11.555 1.00 92.69 82 GLY A N 1
ATOM 670 C CA . GLY A 1 82 ? 4.592 7.784 -12.083 1.00 92.69 82 GLY A CA 1
ATOM 671 C C . GLY A 1 82 ? 5.158 6.549 -12.786 1.00 92.69 82 GLY A C 1
ATOM 672 O O . GLY A 1 82 ? 5.670 6.651 -13.899 1.00 92.69 82 GLY A O 1
ATOM 673 N N . VAL A 1 83 ? 4.982 5.366 -12.190 1.00 92.06 83 VAL A N 1
ATOM 674 C CA . VAL A 1 83 ? 5.361 4.080 -12.804 1.00 92.06 83 VAL A CA 1
ATOM 675 C C . VAL A 1 83 ? 4.620 3.849 -14.125 1.00 92.06 83 VAL A C 1
ATOM 677 O O . VAL A 1 83 ? 5.217 3.428 -15.115 1.00 92.06 83 VAL A O 1
ATOM 680 N N . GLN A 1 84 ? 3.324 4.162 -14.184 1.00 93.06 84 GLN A N 1
ATOM 681 C CA . GLN A 1 84 ? 2.533 4.064 -15.411 1.00 93.06 84 GLN A CA 1
ATOM 682 C C . GLN A 1 84 ? 3.029 5.011 -16.504 1.00 93.06 84 GLN A C 1
ATOM 684 O O . GLN A 1 84 ? 3.126 4.597 -17.658 1.00 93.06 84 GLN A O 1
ATOM 689 N N . GLU A 1 85 ? 3.347 6.259 -16.160 1.00 93.06 85 GLU A N 1
ATOM 690 C CA . GLU A 1 85 ? 3.879 7.236 -17.113 1.00 93.06 85 GLU A CA 1
ATOM 691 C C . GLU A 1 85 ? 5.239 6.792 -17.665 1.00 93.06 85 GLU A C 1
ATOM 693 O O . GLU A 1 85 ? 5.437 6.779 -18.883 1.00 93.06 85 GLU A O 1
ATOM 698 N N . PHE A 1 86 ? 6.133 6.332 -16.784 1.00 90.88 86 PHE A N 1
ATOM 699 C CA . PHE A 1 86 ? 7.418 5.748 -17.159 1.00 90.88 86 PHE A CA 1
ATOM 700 C C . PHE A 1 86 ? 7.226 4.577 -18.133 1.00 90.88 86 PHE A C 1
ATOM 702 O O . PHE A 1 86 ? 7.756 4.587 -19.245 1.00 90.88 86 PHE A O 1
ATOM 709 N N . ASN A 1 87 ? 6.396 3.598 -17.766 1.00 90.25 87 ASN A N 1
ATOM 710 C CA . ASN A 1 87 ? 6.166 2.412 -18.589 1.00 90.25 87 ASN A CA 1
ATOM 711 C C . ASN A 1 87 ? 5.504 2.750 -19.929 1.00 90.25 87 ASN A C 1
ATOM 713 O O . ASN A 1 87 ? 5.845 2.151 -20.949 1.00 90.25 87 ASN A O 1
ATOM 717 N N . HIS A 1 88 ? 4.607 3.738 -19.970 1.00 91.56 88 HIS A N 1
ATOM 718 C CA . HIS A 1 88 ? 4.002 4.197 -21.218 1.00 91.56 88 HIS A CA 1
ATOM 719 C C . HIS A 1 88 ? 5.040 4.806 -22.170 1.00 91.56 88 HIS A C 1
ATOM 721 O O . HIS A 1 88 ? 5.053 4.481 -23.362 1.00 91.56 88 HIS A O 1
ATOM 727 N N . TYR A 1 89 ? 5.943 5.639 -21.644 1.00 90.06 89 TYR A N 1
ATOM 728 C CA . TYR A 1 89 ? 7.029 6.228 -22.421 1.00 90.06 89 TYR A CA 1
ATOM 729 C C . TYR A 1 89 ? 7.920 5.144 -23.048 1.00 90.06 89 TYR A C 1
ATOM 731 O O . TYR A 1 89 ? 8.099 5.133 -24.269 1.00 90.06 89 TYR A O 1
ATOM 739 N N . PHE A 1 90 ? 8.402 4.181 -22.256 1.00 87.94 90 PHE A N 1
ATOM 740 C CA . PHE A 1 90 ? 9.285 3.119 -22.755 1.00 87.94 90 PHE A CA 1
ATOM 741 C C . PHE A 1 90 ? 8.572 2.110 -23.664 1.00 87.94 90 PHE A C 1
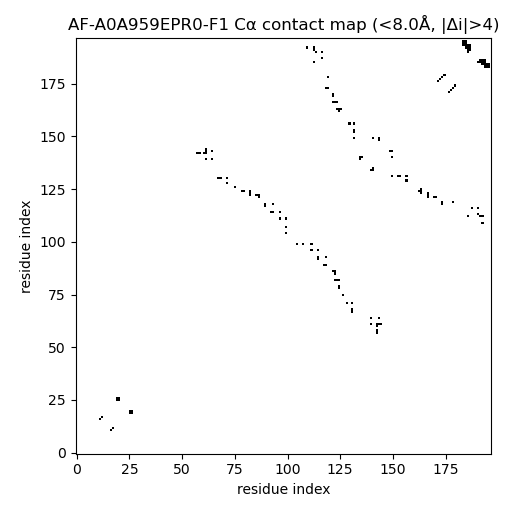ATOM 743 O O . PHE A 1 90 ? 9.130 1.718 -24.688 1.00 87.94 90 PHE A O 1
ATOM 750 N N . SER A 1 91 ? 7.305 1.777 -23.394 1.00 88.62 91 SER A N 1
ATOM 751 C CA . SER A 1 91 ? 6.501 0.910 -24.269 1.00 88.62 91 SER A CA 1
ATOM 752 C C . SER A 1 91 ? 6.433 1.445 -25.703 1.00 88.62 91 SER A C 1
ATOM 754 O O . SER A 1 91 ? 6.536 0.677 -26.660 1.00 88.62 91 SER A O 1
ATOM 756 N N . SER A 1 92 ? 6.307 2.765 -25.876 1.00 89.25 92 SER A N 1
ATOM 757 C CA . SER A 1 92 ? 6.290 3.382 -27.209 1.00 89.25 92 SER A CA 1
ATOM 758 C C . SER A 1 92 ? 7.621 3.214 -27.960 1.00 89.25 92 SER A C 1
ATOM 760 O O . SER A 1 92 ? 7.634 2.979 -29.172 1.00 89.25 92 SER A O 1
ATOM 762 N N . GLN A 1 93 ? 8.747 3.260 -27.240 1.00 88.38 93 GLN A N 1
ATOM 763 C CA . GLN A 1 93 ? 10.072 3.024 -27.809 1.00 88.38 93 GLN A CA 1
ATOM 764 C C . GLN A 1 93 ? 10.252 1.556 -28.202 1.00 88.38 93 GLN A C 1
ATOM 766 O O . GLN A 1 93 ? 10.802 1.266 -29.264 1.00 88.38 93 GLN A O 1
ATOM 771 N N . TYR A 1 94 ? 9.729 0.627 -27.399 1.00 86.12 94 TYR A N 1
ATOM 772 C CA . TYR A 1 94 ? 9.791 -0.807 -27.689 1.00 86.12 94 TYR A CA 1
ATOM 773 C C . TYR A 1 94 ? 9.017 -1.160 -28.956 1.00 86.12 94 TYR A C 1
ATOM 775 O O . TYR A 1 94 ? 9.517 -1.904 -29.802 1.00 86.12 94 TYR A O 1
ATOM 783 N N . GLU A 1 95 ? 7.837 -0.568 -29.151 1.00 90.56 95 GLU A N 1
ATOM 784 C CA . GLU A 1 95 ? 7.097 -0.718 -30.405 1.00 90.56 95 GLU A CA 1
ATOM 785 C C . GLU A 1 95 ? 7.891 -0.195 -31.607 1.00 90.56 95 GLU A C 1
ATOM 787 O O . GLU A 1 95 ? 7.896 -0.819 -32.671 1.00 90.56 95 GLU A O 1
ATOM 792 N N . GLN A 1 96 ? 8.580 0.939 -31.456 1.00 91.06 96 GLN A N 1
ATOM 793 C CA . GLN A 1 96 ? 9.408 1.494 -32.522 1.00 91.06 96 GLN A CA 1
ATOM 794 C C . GLN A 1 96 ? 10.600 0.586 -32.849 1.00 91.06 96 GLN A C 1
ATOM 796 O O . GLN A 1 96 ? 10.827 0.295 -34.026 1.00 91.06 96 GLN A O 1
ATOM 801 N N . ALA A 1 97 ? 11.322 0.103 -31.835 1.00 90.19 97 ALA A N 1
ATOM 802 C CA . ALA A 1 97 ? 12.417 -0.849 -32.006 1.00 90.19 97 ALA A CA 1
ATOM 803 C C . ALA A 1 97 ? 11.937 -2.131 -32.696 1.00 90.19 97 ALA A C 1
ATOM 805 O O . ALA A 1 97 ? 12.543 -2.563 -33.675 1.00 90.19 97 ALA A O 1
ATOM 806 N N . SER A 1 98 ? 10.799 -2.683 -32.263 1.00 91.75 98 SER A N 1
ATOM 807 C CA . SER A 1 98 ? 10.191 -3.865 -32.879 1.00 91.75 98 SER A CA 1
ATOM 808 C C . SER A 1 98 ? 9.903 -3.654 -34.370 1.00 91.75 98 SER A C 1
ATOM 810 O O . SER A 1 98 ? 10.239 -4.510 -35.188 1.00 91.75 98 SER A O 1
ATOM 812 N N . ARG A 1 99 ? 9.373 -2.484 -34.762 1.00 93.81 99 ARG A N 1
ATOM 813 C CA . ARG A 1 99 ? 9.137 -2.145 -36.179 1.00 93.81 99 ARG A CA 1
ATOM 814 C C . ARG A 1 99 ? 10.434 -2.030 -36.983 1.00 93.81 99 ARG A C 1
ATOM 816 O O . ARG A 1 99 ? 10.472 -2.507 -38.113 1.00 93.81 99 ARG A O 1
ATOM 823 N N . ILE A 1 100 ? 11.480 -1.413 -36.425 1.00 92.44 100 ILE A N 1
ATOM 824 C CA . ILE A 1 100 ? 12.796 -1.291 -37.081 1.00 92.44 100 ILE A CA 1
ATOM 825 C C . ILE A 1 100 ? 13.404 -2.680 -37.313 1.00 92.44 100 ILE A C 1
ATOM 827 O O . ILE A 1 100 ? 13.843 -2.977 -38.426 1.00 92.44 100 ILE A O 1
ATOM 831 N N . ILE A 1 101 ? 13.374 -3.537 -36.286 1.00 90.56 101 ILE A N 1
ATOM 832 C CA . ILE A 1 101 ? 13.881 -4.913 -36.344 1.00 90.56 101 ILE A CA 1
ATOM 833 C C . ILE A 1 101 ? 13.093 -5.728 -37.375 1.00 90.56 101 ILE A C 1
ATOM 835 O O . ILE A 1 101 ? 13.692 -6.355 -38.245 1.00 90.56 101 ILE A O 1
ATOM 839 N N . ALA A 1 102 ? 11.758 -5.679 -37.330 1.00 95.19 102 ALA A N 1
ATOM 840 C CA . ALA A 1 102 ? 10.898 -6.420 -38.253 1.00 95.19 102 ALA A CA 1
ATOM 841 C C . ALA A 1 102 ? 11.076 -5.980 -39.716 1.00 95.19 102 ALA A C 1
ATOM 843 O O . ALA A 1 102 ? 11.006 -6.807 -40.623 1.00 95.19 102 ALA A O 1
ATOM 844 N N . ALA A 1 103 ? 11.335 -4.691 -39.952 1.00 95.81 103 ALA A N 1
ATOM 845 C CA . ALA A 1 103 ? 11.644 -4.159 -41.277 1.00 95.81 103 ALA A CA 1
ATOM 846 C C . ALA A 1 103 ? 13.089 -4.445 -41.730 1.00 95.81 103 ALA A C 1
ATOM 848 O O . ALA A 1 103 ? 13.408 -4.207 -42.895 1.00 95.81 103 ALA A O 1
ATOM 849 N N . ASN A 1 104 ? 13.959 -4.930 -40.832 1.00 93.25 104 ASN A N 1
ATOM 850 C CA . ASN A 1 104 ? 15.402 -5.086 -41.047 1.00 93.25 104 ASN A CA 1
ATOM 851 C C . ASN A 1 104 ? 16.061 -3.791 -41.578 1.00 93.25 104 ASN A C 1
ATOM 853 O O . ASN A 1 104 ? 16.948 -3.822 -42.436 1.00 93.25 104 ASN A O 1
ATOM 857 N N . ASP A 1 105 ? 15.600 -2.633 -41.091 1.00 91.50 105 ASP A N 1
ATOM 858 C CA . ASP A 1 105 ? 16.064 -1.320 -41.545 1.00 91.50 105 ASP A CA 1
ATOM 859 C C . ASP A 1 105 ? 17.405 -0.958 -40.889 1.00 91.50 105 ASP A C 1
ATOM 861 O O . ASP A 1 105 ? 17.477 -0.292 -39.853 1.00 91.50 105 ASP A O 1
ATOM 865 N N . ARG A 1 106 ? 18.495 -1.390 -41.529 1.00 88.25 106 ARG A N 1
ATOM 866 C CA . ARG A 1 106 ? 19.870 -1.142 -41.067 1.00 88.25 106 ARG A CA 1
ATOM 867 C C . ARG A 1 106 ? 20.285 0.331 -41.102 1.00 88.25 106 ARG A C 1
ATOM 869 O O . ARG A 1 106 ? 21.316 0.669 -40.533 1.00 88.25 106 ARG A O 1
ATOM 876 N N . SER A 1 107 ? 19.509 1.219 -41.728 1.00 90.88 107 SER A N 1
ATOM 877 C CA . SER A 1 107 ? 19.807 2.657 -41.698 1.00 90.88 107 SER A CA 1
ATOM 878 C C . SER A 1 107 ? 19.505 3.298 -40.337 1.00 90.88 107 SER A C 1
ATOM 880 O O . SER A 1 107 ? 19.980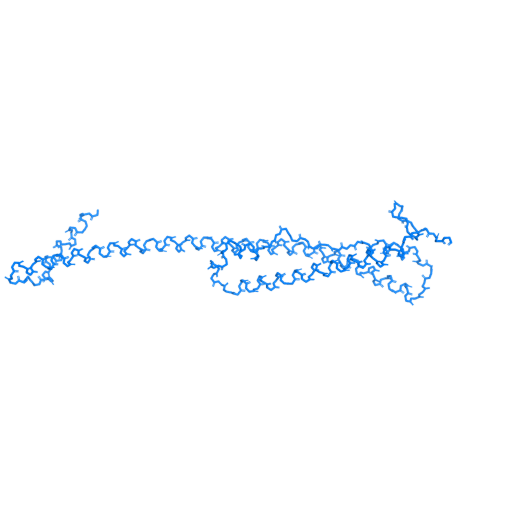 4.395 -40.059 1.00 90.88 107 SER A O 1
ATOM 882 N N . LYS A 1 108 ? 18.747 2.610 -39.469 1.00 89.94 108 LYS A N 1
ATOM 883 C CA . LYS A 1 108 ? 18.297 3.115 -38.161 1.00 89.94 108 LYS A CA 1
ATOM 884 C C . LYS A 1 108 ? 18.988 2.462 -36.966 1.00 89.94 108 LYS A C 1
ATOM 886 O O . LYS A 1 108 ? 18.452 2.500 -35.859 1.00 89.94 108 LYS A O 1
ATOM 891 N N . LEU A 1 109 ? 20.171 1.880 -37.166 1.00 84.62 109 LEU A N 1
ATOM 892 C CA . LEU A 1 109 ? 20.923 1.213 -36.096 1.00 84.62 109 LEU A CA 1
ATOM 893 C C . LEU A 1 109 ? 21.254 2.156 -34.930 1.00 84.62 109 LEU A C 1
ATOM 895 O O . LEU A 1 109 ? 21.109 1.752 -33.782 1.00 84.62 109 LEU A O 1
ATOM 899 N N . ASP A 1 110 ? 21.580 3.423 -35.202 1.00 83.56 110 ASP A N 1
ATOM 900 C CA . ASP A 1 110 ? 21.838 4.414 -34.147 1.00 83.56 110 ASP A CA 1
ATOM 901 C C . ASP A 1 110 ? 20.593 4.682 -33.288 1.00 83.56 110 ASP A C 1
ATOM 903 O O . ASP A 1 110 ? 20.672 4.775 -32.065 1.00 83.56 110 ASP A O 1
ATOM 907 N N . SER A 1 111 ? 19.413 4.763 -33.916 1.00 88.31 111 SER A N 1
ATOM 908 C CA . SER A 1 111 ? 18.146 4.908 -33.189 1.00 88.31 111 SER A CA 1
ATOM 909 C C . SER A 1 111 ? 17.833 3.665 -32.361 1.00 88.31 111 SER A C 1
ATOM 911 O O . SER A 1 111 ? 17.389 3.790 -31.223 1.00 88.31 111 SER A O 1
ATOM 913 N N . LEU A 1 112 ? 18.087 2.475 -32.914 1.00 87.00 112 LEU A N 1
ATOM 914 C CA . LEU A 1 112 ? 17.888 1.219 -32.199 1.00 87.00 112 LEU A CA 1
ATOM 915 C C . LEU A 1 112 ? 18.798 1.143 -30.971 1.00 87.00 112 LEU A C 1
ATOM 917 O O . LEU A 1 112 ? 18.308 0.852 -29.889 1.00 87.00 112 LEU A O 1
ATOM 921 N N . ALA A 1 113 ? 20.075 1.501 -31.100 1.00 82.94 113 ALA A N 1
ATOM 922 C CA . ALA A 1 113 ? 21.004 1.496 -29.978 1.00 82.94 113 ALA A CA 1
ATOM 923 C C . ALA A 1 113 ? 20.601 2.461 -28.852 1.00 82.94 113 ALA A C 1
ATOM 925 O O . ALA A 1 113 ? 20.696 2.100 -27.681 1.00 82.94 113 ALA A O 1
ATOM 926 N N . LEU A 1 114 ? 20.095 3.655 -29.184 1.00 82.88 114 LEU A N 1
ATOM 927 C CA . LEU A 1 114 ? 19.559 4.586 -28.184 1.00 82.88 114 LEU A CA 1
ATOM 928 C C . LEU A 1 114 ? 18.337 4.007 -27.455 1.00 82.88 114 LEU A C 1
ATOM 930 O O . LEU A 1 114 ? 18.261 4.093 -26.230 1.00 82.88 114 LEU A O 1
ATOM 934 N N . ILE A 1 115 ? 17.410 3.372 -28.181 1.00 87.06 115 ILE A N 1
ATOM 935 C CA . ILE A 1 115 ? 16.260 2.681 -27.571 1.00 87.06 115 ILE A CA 1
ATOM 936 C C . ILE A 1 115 ? 16.743 1.540 -26.671 1.00 87.06 115 ILE A C 1
ATOM 938 O O . ILE A 1 115 ? 16.216 1.332 -25.583 1.00 87.06 115 ILE A O 1
ATOM 942 N N . THR A 1 116 ? 17.781 0.825 -27.089 1.00 81.06 116 THR A N 1
ATOM 943 C CA . THR A 1 116 ? 18.366 -0.282 -26.338 1.00 81.06 116 THR A CA 1
ATOM 944 C C . THR A 1 116 ? 19.089 0.151 -25.059 1.00 81.06 116 THR A C 1
ATOM 946 O O . THR A 1 116 ? 19.060 -0.573 -24.068 1.00 81.06 116 THR A O 1
ATOM 949 N N . MET A 1 117 ? 19.651 1.360 -25.006 1.00 78.31 117 MET A N 1
ATOM 950 C CA . MET A 1 117 ? 20.073 1.958 -23.732 1.00 78.31 117 MET A CA 1
ATOM 951 C C . MET A 1 117 ? 18.861 2.257 -22.845 1.00 78.31 117 MET A C 1
ATOM 953 O O . MET A 1 117 ? 18.904 2.007 -21.643 1.00 78.31 117 MET A O 1
ATOM 957 N N . GLY A 1 118 ? 17.763 2.732 -23.438 1.00 79.12 118 GLY A N 1
ATOM 958 C CA . GLY A 1 118 ? 16.491 2.928 -22.745 1.00 79.12 118 GLY A CA 1
ATOM 959 C C . GLY A 1 118 ? 15.916 1.634 -22.159 1.00 79.12 118 GLY A C 1
ATOM 960 O O . GLY A 1 118 ? 15.443 1.651 -21.032 1.00 79.12 118 GLY A O 1
ATOM 961 N N . LEU A 1 119 ? 16.057 0.506 -22.864 1.00 73.75 119 LEU A N 1
ATOM 962 C CA . LEU A 1 119 ? 15.667 -0.839 -22.408 1.00 73.75 119 LEU A CA 1
ATOM 963 C C . LEU A 1 119 ? 16.397 -1.302 -21.136 1.00 73.75 119 LEU A C 1
ATOM 965 O O . LEU A 1 119 ? 15.919 -2.206 -20.463 1.00 73.75 119 LEU A O 1
ATOM 969 N N . SER A 1 120 ? 17.551 -0.712 -20.803 1.00 72.62 120 SER A N 1
ATOM 970 C CA . SER A 1 120 ? 18.235 -0.997 -19.532 1.00 72.62 120 SER A CA 1
ATOM 971 C C . SER A 1 120 ? 17.591 -0.305 -18.326 1.00 72.62 120 SER A C 1
ATOM 973 O O . SER A 1 120 ? 17.923 -0.620 -17.185 1.00 72.62 120 SER A O 1
ATOM 975 N N . GLN A 1 121 ? 16.700 0.658 -18.572 1.00 77.94 121 GLN A N 1
ATOM 976 C CA . GLN A 1 121 ? 15.919 1.328 -17.542 1.00 77.94 121 GLN A CA 1
ATOM 977 C C . GLN A 1 121 ? 14.632 0.535 -17.287 1.00 77.94 121 GLN A C 1
ATOM 979 O O . GLN A 1 121 ? 13.973 0.071 -18.216 1.00 77.94 121 GLN A O 1
ATOM 984 N N . TYR A 1 122 ? 14.244 0.411 -16.023 1.00 79.00 122 TYR A N 1
ATOM 985 C CA . TYR A 1 122 ? 13.024 -0.274 -15.606 1.00 79.00 122 TYR A CA 1
ATOM 986 C C . TYR A 1 122 ? 12.317 0.548 -14.526 1.00 79.00 122 TYR A C 1
ATOM 988 O O . TYR A 1 122 ? 12.957 1.329 -13.818 1.00 79.00 122 TYR A O 1
ATOM 996 N N . SER A 1 123 ? 10.991 0.415 -14.441 1.00 83.19 123 SER A N 1
ATOM 997 C CA . SER A 1 123 ? 10.242 0.966 -13.317 1.00 83.19 123 SER A CA 1
ATOM 998 C C . SER A 1 123 ? 10.461 0.097 -12.087 1.00 83.19 123 SER A C 1
ATOM 1000 O O . SER A 1 123 ? 10.566 -1.121 -12.210 1.00 83.19 123 SER A O 1
ATOM 1002 N N . ASP A 1 124 ? 10.495 0.729 -10.923 1.00 81.56 124 ASP A N 1
ATOM 1003 C CA . ASP A 1 124 ? 10.489 0.049 -9.633 1.00 81.56 124 ASP A CA 1
ATOM 1004 C C . ASP A 1 124 ? 9.401 0.701 -8.784 1.00 81.56 124 ASP A C 1
ATOM 1006 O O . ASP A 1 124 ? 9.498 1.881 -8.429 1.00 81.56 124 ASP A O 1
ATOM 1010 N N . PHE A 1 125 ? 8.323 -0.039 -8.540 1.00 84.81 125 PHE A N 1
ATOM 1011 C CA . PHE A 1 125 ? 7.308 0.350 -7.581 1.00 84.81 125 PHE A CA 1
ATOM 1012 C C . PHE A 1 125 ? 7.725 -0.132 -6.192 1.00 84.81 125 PHE A C 1
ATOM 1014 O O . PHE A 1 125 ? 7.547 -1.299 -5.811 1.00 84.81 125 PHE A O 1
ATOM 1021 N N . HIS A 1 126 ? 8.220 0.804 -5.387 1.00 76.50 126 HIS A N 1
ATOM 1022 C CA . HIS A 1 126 ? 8.684 0.521 -4.044 1.00 76.50 126 HIS A CA 1
ATOM 1023 C C . HIS A 1 126 ? 7.844 1.250 -3.004 1.00 76.50 126 HIS A C 1
ATOM 1025 O O . HIS A 1 126 ? 8.154 2.352 -2.547 1.00 76.50 126 HIS A O 1
ATOM 1031 N N . ARG A 1 127 ? 6.811 0.550 -2.536 1.00 73.38 127 ARG A N 1
ATOM 1032 C CA . ARG A 1 127 ? 5.946 1.052 -1.470 1.00 73.38 127 ARG A CA 1
ATOM 1033 C C . ARG A 1 127 ? 6.757 1.410 -0.236 1.00 73.38 127 ARG A C 1
ATOM 1035 O O . ARG A 1 127 ? 7.476 0.587 0.326 1.00 73.38 127 ARG A O 1
ATOM 1042 N N . THR A 1 128 ? 6.529 2.618 0.264 1.00 66.62 128 THR A N 1
ATOM 1043 C CA . THR A 1 128 ? 7.137 3.114 1.508 1.00 66.62 128 THR A CA 1
ATOM 1044 C C . THR A 1 128 ? 6.671 2.359 2.765 1.00 66.62 128 THR A C 1
ATOM 1046 O O . THR A 1 128 ? 7.270 2.513 3.830 1.00 66.62 128 THR A O 1
ATOM 1049 N N . GLY A 1 129 ? 5.639 1.508 2.668 1.00 73.00 129 GLY A N 1
ATOM 1050 C CA . GLY A 1 129 ? 5.261 0.570 3.724 1.00 73.00 129 GLY A CA 1
ATOM 1051 C C . GLY A 1 129 ? 4.090 -0.347 3.359 1.00 73.00 129 GLY A C 1
ATOM 1052 O O . GLY A 1 129 ? 3.406 -0.147 2.362 1.00 73.00 129 GLY A O 1
ATOM 1053 N N . ASN A 1 130 ? 3.821 -1.333 4.218 1.00 86.56 130 ASN A N 1
ATOM 1054 C CA . ASN A 1 130 ? 2.729 -2.297 4.063 1.00 86.56 130 ASN A CA 1
ATOM 1055 C C . ASN A 1 130 ? 1.665 -2.087 5.158 1.00 86.56 130 ASN A C 1
ATOM 1057 O O . ASN A 1 130 ? 1.822 -2.564 6.288 1.00 86.56 130 ASN A O 1
ATOM 1061 N N . ILE A 1 131 ? 0.584 -1.346 4.867 1.00 89.31 131 ILE A N 1
ATOM 1062 C CA . ILE A 1 131 ? -0.487 -1.089 5.851 1.00 89.31 131 ILE A CA 1
ATOM 1063 C C . ILE A 1 131 ? -1.209 -2.371 6.240 1.00 89.31 131 ILE A C 1
ATOM 1065 O O . ILE A 1 131 ? -1.603 -2.503 7.396 1.00 89.31 131 ILE A O 1
ATOM 1069 N N . TYR A 1 132 ? -1.380 -3.320 5.315 1.00 92.19 132 TYR A N 1
ATOM 1070 C CA . TYR A 1 132 ? -2.065 -4.570 5.623 1.00 92.19 132 TYR A CA 1
ATOM 1071 C C . TYR A 1 132 ? -1.288 -5.356 6.681 1.00 92.19 132 TYR A C 1
ATOM 1073 O O . TYR A 1 132 ? -1.836 -5.681 7.732 1.00 92.19 132 TYR A O 1
ATOM 1081 N N . GLU A 1 133 ? 0.008 -5.567 6.463 1.00 90.69 133 GLU A N 1
ATOM 1082 C CA . GLU A 1 133 ? 0.896 -6.219 7.425 1.00 90.69 133 GLU A CA 1
ATOM 1083 C C . GLU A 1 133 ? 1.006 -5.430 8.733 1.00 90.69 133 GLU A C 1
ATOM 1085 O O . GLU A 1 133 ? 0.949 -6.018 9.812 1.00 90.69 133 GLU A O 1
ATOM 1090 N N . THR A 1 134 ? 1.072 -4.098 8.665 1.00 91.31 134 THR A N 1
ATOM 1091 C CA . THR A 1 134 ? 1.083 -3.248 9.864 1.00 91.31 134 THR A CA 1
ATOM 1092 C C . THR A 1 134 ? -0.159 -3.487 10.725 1.00 91.31 134 THR A C 1
ATOM 1094 O O . THR A 1 134 ? -0.035 -3.673 11.933 1.00 91.31 134 THR A O 1
ATOM 1097 N N . LEU A 1 135 ? -1.349 -3.539 10.115 1.00 92.44 135 LEU A N 1
ATOM 1098 C CA . LEU A 1 135 ? -2.616 -3.793 10.811 1.00 92.44 135 LEU A CA 1
ATOM 1099 C C . LEU A 1 135 ? -2.724 -5.225 11.355 1.00 92.44 135 LEU A C 1
ATOM 1101 O O . LEU A 1 135 ? -3.386 -5.440 12.375 1.00 92.44 135 LEU A O 1
ATOM 1105 N N . VAL A 1 136 ? -2.112 -6.205 10.677 1.00 92.44 136 VAL A N 1
ATOM 1106 C CA . VAL A 1 136 ? -2.018 -7.595 11.158 1.00 92.44 136 VAL A CA 1
ATOM 1107 C C . VAL A 1 136 ? -1.129 -7.643 12.396 1.00 92.44 136 VAL A C 1
ATOM 1109 O O . VAL A 1 136 ? -1.559 -8.131 13.441 1.00 92.44 136 VAL A O 1
ATOM 1112 N N . ASN A 1 137 ? 0.074 -7.078 12.301 1.00 91.88 137 ASN A N 1
ATOM 1113 C CA . ASN A 1 137 ? 1.096 -7.137 13.342 1.00 91.88 137 ASN A CA 1
ATOM 1114 C C . ASN A 1 137 ? 0.728 -6.310 14.582 1.00 91.88 137 ASN A C 1
ATOM 1116 O O . ASN A 1 137 ? 1.040 -6.717 15.701 1.00 91.88 137 ASN A O 1
ATOM 1120 N N . SER A 1 138 ? 0.029 -5.181 14.418 1.00 90.81 138 SER A N 1
ATOM 1121 C CA . SER A 1 138 ? -0.489 -4.394 15.548 1.00 90.81 138 SER A CA 1
ATOM 1122 C C . SER A 1 138 ? -1.745 -5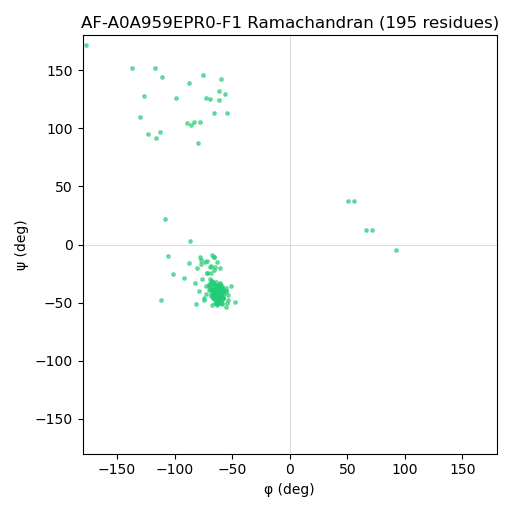.002 16.182 1.00 90.81 138 SER A C 1
ATOM 1124 O O . SER A 1 138 ? -2.124 -4.647 17.300 1.00 90.81 138 SER A O 1
ATOM 1126 N N . GLY A 1 139 ? -2.414 -5.919 15.478 1.00 90.44 139 GLY A N 1
ATOM 1127 C CA . GLY A 1 139 ? -3.714 -6.450 15.866 1.00 90.44 139 GLY A CA 1
ATOM 1128 C C . GLY A 1 139 ? -4.859 -5.445 15.711 1.00 90.44 139 GLY A C 1
ATOM 1129 O O . GLY A 1 139 ? -5.951 -5.711 16.217 1.00 90.44 139 GLY A O 1
ATOM 1130 N N . ASP A 1 140 ? -4.651 -4.316 15.025 1.00 90.88 140 ASP A N 1
ATOM 1131 C CA . ASP A 1 140 ? -5.679 -3.291 14.785 1.00 90.88 140 ASP A CA 1
ATOM 1132 C C . ASP A 1 140 ? -6.737 -3.739 13.777 1.00 90.88 140 ASP A C 1
ATOM 1134 O O . ASP A 1 140 ? -7.821 -3.161 13.709 1.00 90.88 140 ASP A O 1
ATOM 1138 N N . LEU A 1 141 ? -6.472 -4.817 13.038 1.00 91.06 141 LEU A N 1
ATOM 1139 C CA . LEU A 1 141 ? -7.441 -5.455 12.149 1.00 91.06 141 LEU A CA 1
ATOM 1140 C C . LEU A 1 141 ? -8.777 -5.766 12.841 1.00 91.06 141 LEU A C 1
ATOM 1142 O O . LEU A 1 141 ? -9.833 -5.586 12.239 1.00 91.06 141 LEU A O 1
ATOM 1146 N N . ARG A 1 142 ? -8.752 -6.144 14.127 1.00 90.38 142 ARG A N 1
ATOM 1147 C CA . ARG A 1 142 ? -9.966 -6.412 14.926 1.00 90.38 142 ARG A CA 1
ATOM 1148 C C . ARG A 1 142 ? -10.797 -5.161 15.230 1.00 90.38 142 ARG A C 1
ATOM 1150 O O . ARG A 1 142 ? -11.952 -5.284 15.624 1.00 90.38 142 ARG A O 1
ATOM 1157 N N . LEU A 1 143 ? -10.198 -3.973 15.123 1.00 91.06 143 LEU A N 1
ATOM 1158 C CA . LEU A 1 143 ? -10.866 -2.694 15.378 1.00 91.06 143 LEU A CA 1
ATOM 1159 C C . LEU A 1 143 ? -11.692 -2.245 14.168 1.00 91.06 143 LEU A C 1
ATOM 1161 O O . LEU A 1 143 ? -12.599 -1.428 14.319 1.00 91.06 143 LEU A O 1
ATOM 1165 N N . LEU A 1 144 ? -11.392 -2.775 12.978 1.00 93.69 144 LEU A N 1
ATOM 1166 C CA . LEU A 1 144 ? -12.095 -2.451 11.743 1.00 93.69 144 LEU A CA 1
ATOM 1167 C C . LEU A 1 144 ? -13.428 -3.201 11.699 1.00 93.69 144 LEU A C 1
ATOM 1169 O O . LEU A 1 144 ? -13.477 -4.403 11.447 1.00 93.69 144 LEU A O 1
ATOM 1173 N N . LYS A 1 145 ? -14.535 -2.490 11.928 1.00 91.00 145 LYS A N 1
ATOM 1174 C CA . LYS A 1 145 ? -15.873 -3.107 11.927 1.00 91.00 145 LYS A CA 1
ATOM 1175 C C . LYS A 1 145 ? -16.351 -3.510 10.541 1.00 91.00 145 LYS A C 1
ATOM 1177 O O . LYS A 1 145 ? -17.217 -4.373 10.421 1.00 91.00 145 LYS A O 1
ATOM 1182 N N . ASN A 1 146 ? -15.833 -2.862 9.502 1.00 92.44 146 ASN A N 1
ATOM 1183 C CA . ASN A 1 146 ? -16.122 -3.233 8.128 1.00 92.44 146 ASN A CA 1
ATOM 1184 C C . ASN A 1 146 ? -15.189 -4.377 7.710 1.00 92.44 146 ASN A C 1
ATOM 1186 O O . ASN A 1 146 ? -14.010 -4.148 7.443 1.00 92.44 146 ASN A O 1
ATOM 1190 N N . SER A 1 147 ? -15.739 -5.588 7.628 1.00 88.44 147 SER A N 1
ATOM 1191 C CA . SER A 1 147 ? -15.012 -6.806 7.256 1.00 88.44 147 SER A CA 1
ATOM 1192 C C . SER A 1 147 ? -14.490 -6.809 5.818 1.00 88.44 147 SER A C 1
ATOM 1194 O O . SER A 1 147 ? -13.534 -7.523 5.520 1.00 88.44 147 SER A O 1
ATOM 1196 N N . ASP A 1 148 ? -15.072 -6.003 4.927 1.00 94.25 148 ASP A N 1
ATOM 1197 C CA . ASP A 1 148 ? -14.693 -5.987 3.512 1.00 94.25 148 ASP A CA 1
ATOM 1198 C C . ASP A 1 148 ? -13.375 -5.244 3.284 1.00 94.25 148 ASP A C 1
ATOM 1200 O O . ASP A 1 148 ? -12.637 -5.554 2.349 1.00 94.25 148 ASP A O 1
ATOM 1204 N N . ILE A 1 149 ? -13.069 -4.248 4.124 1.00 94.00 149 ILE A N 1
ATOM 1205 C CA . ILE A 1 149 ? -11.851 -3.438 3.998 1.00 94.00 149 ILE A CA 1
ATOM 1206 C C . ILE A 1 149 ? -10.592 -4.304 4.176 1.00 94.00 149 ILE A C 1
ATOM 1208 O O . ILE A 1 149 ? -9.762 -4.299 3.268 1.00 94.00 149 ILE A O 1
ATOM 1212 N N . PRO A 1 150 ? -10.453 -5.101 5.255 1.00 92.56 150 PRO A N 1
ATOM 1213 C CA . PRO A 1 150 ? -9.392 -6.097 5.400 1.00 92.56 150 PRO A CA 1
ATOM 1214 C C . PRO A 1 150 ? -9.178 -6.997 4.183 1.00 92.56 150 PRO A C 1
ATOM 1216 O O . PRO A 1 150 ? -8.050 -7.148 3.721 1.00 92.56 150 PRO A O 1
ATOM 1219 N N . ALA A 1 151 ? -10.256 -7.574 3.647 1.00 92.94 151 ALA A N 1
ATOM 1220 C CA . ALA A 1 151 ? -10.177 -8.509 2.527 1.00 92.94 151 ALA A CA 1
ATOM 1221 C C . ALA A 1 151 ? -9.696 -7.819 1.239 1.00 92.94 151 ALA A C 1
ATOM 1223 O O . ALA A 1 151 ? -8.884 -8.362 0.486 1.00 92.94 151 ALA A O 1
ATOM 1224 N N . LYS A 1 152 ? -10.160 -6.587 0.998 1.00 95.75 152 LYS A N 1
ATOM 1225 C CA . LYS A 1 152 ? -9.711 -5.772 -0.138 1.00 95.75 152 LYS A CA 1
ATOM 1226 C C . LYS A 1 152 ? -8.259 -5.332 0.010 1.00 95.75 152 LYS A C 1
ATOM 1228 O O . LYS A 1 152 ? -7.535 -5.373 -0.977 1.00 95.75 152 LYS A O 1
ATOM 1233 N N . LEU A 1 153 ? -7.823 -4.970 1.218 1.00 94.44 153 LEU A N 1
ATOM 1234 C CA . LEU A 1 153 ? -6.420 -4.653 1.499 1.00 94.44 153 LEU A CA 1
ATOM 1235 C C . LEU A 1 153 ? -5.510 -5.857 1.259 1.00 94.44 153 LEU A C 1
ATOM 1237 O O . LEU A 1 153 ? -4.484 -5.713 0.608 1.00 94.44 153 LEU A O 1
ATOM 1241 N N . GLN A 1 154 ? -5.917 -7.049 1.699 1.00 93.56 154 GLN A N 1
ATOM 1242 C CA . GLN A 1 154 ? -5.176 -8.278 1.417 1.00 93.56 154 GLN A CA 1
ATOM 1243 C C . GLN A 1 154 ? -5.074 -8.550 -0.092 1.00 93.56 154 GLN A C 1
ATOM 1245 O O . GLN A 1 154 ? -4.023 -8.931 -0.595 1.00 93.56 154 GLN A O 1
ATOM 1250 N N . SER A 1 155 ? -6.167 -8.345 -0.830 1.00 95.25 155 SER A N 1
ATOM 1251 C CA . SER A 1 155 ? -6.186 -8.538 -2.287 1.00 95.25 155 SER A CA 1
ATOM 1252 C C . SER A 1 155 ? -5.299 -7.529 -3.018 1.00 95.25 155 SER A C 1
ATOM 1254 O O . SER A 1 155 ? -4.599 -7.880 -3.971 1.00 95.25 155 SER A O 1
ATOM 1256 N N . LEU A 1 156 ? -5.300 -6.282 -2.549 1.00 94.25 156 LEU A N 1
ATOM 1257 C CA . LEU A 1 156 ? -4.412 -5.236 -3.037 1.00 94.25 156 LEU A CA 1
ATOM 1258 C C . LEU A 1 156 ? -2.943 -5.598 -2.769 1.00 94.25 156 LEU A C 1
ATOM 1260 O O . LEU A 1 156 ? -2.128 -5.525 -3.682 1.00 94.25 156 LEU A O 1
ATOM 1264 N N . GLU A 1 157 ? -2.629 -6.102 -1.575 1.00 91.94 157 GLU A N 1
ATOM 1265 C CA . GLU A 1 157 ? -1.285 -6.565 -1.208 1.00 91.94 157 GLU A CA 1
ATOM 1266 C C . GLU A 1 157 ? -0.769 -7.679 -2.129 1.00 91.94 157 GLU A C 1
ATOM 1268 O O . GLU A 1 157 ? 0.370 -7.641 -2.602 1.00 91.94 157 GLU A O 1
ATOM 1273 N N . MET A 1 158 ? -1.625 -8.656 -2.443 1.00 92.38 158 MET A N 1
ATOM 1274 C CA . MET A 1 158 ? -1.291 -9.711 -3.405 1.00 92.38 158 MET A CA 1
ATOM 1275 C C . MET A 1 158 ? -1.018 -9.143 -4.802 1.00 92.38 158 MET A C 1
ATOM 1277 O O . MET A 1 158 ? -0.116 -9.617 -5.493 1.00 92.38 158 MET A O 1
ATOM 1281 N N . THR A 1 159 ? -1.772 -8.119 -5.209 1.00 93.44 159 THR A N 1
ATOM 1282 C CA . THR A 1 159 ? -1.588 -7.447 -6.504 1.00 93.44 159 THR A CA 1
ATOM 1283 C C . THR A 1 159 ? -0.244 -6.731 -6.560 1.00 93.44 159 THR A C 1
ATOM 1285 O O . THR A 1 159 ? 0.488 -6.882 -7.534 1.00 93.44 159 THR A O 1
ATOM 1288 N N . TYR A 1 160 ? 0.119 -6.012 -5.501 1.00 92.06 160 TYR A N 1
ATOM 1289 C CA . TYR A 1 160 ? 1.417 -5.355 -5.406 1.00 92.06 160 TYR A CA 1
ATOM 1290 C C . TYR A 1 160 ? 2.573 -6.358 -5.409 1.00 92.06 160 TYR A C 1
ATOM 1292 O O . TYR A 1 160 ? 3.515 -6.204 -6.172 1.00 92.06 160 TYR A O 1
ATOM 1300 N N . THR A 1 161 ? 2.469 -7.447 -4.643 1.00 90.75 161 THR A N 1
ATOM 1301 C CA . THR A 1 161 ? 3.483 -8.519 -4.655 1.00 90.75 161 THR A CA 1
ATOM 1302 C C . THR A 1 161 ? 3.665 -9.114 -6.054 1.00 90.75 161 THR A C 1
ATOM 1304 O O . THR A 1 161 ? 4.777 -9.456 -6.457 1.00 90.75 161 THR A O 1
ATOM 1307 N N . HIS A 1 162 ? 2.571 -9.263 -6.803 1.00 91.31 162 HIS A N 1
ATOM 1308 C CA . HIS A 1 162 ? 2.640 -9.734 -8.179 1.00 91.31 162 HIS A CA 1
ATOM 1309 C C . HIS A 1 162 ? 3.350 -8.732 -9.096 1.00 91.31 162 HIS A C 1
ATOM 1311 O O . HIS A 1 162 ? 4.176 -9.156 -9.898 1.00 91.31 162 HIS A O 1
ATOM 1317 N N . LEU A 1 163 ? 3.061 -7.435 -8.953 1.00 90.50 163 LEU A N 1
ATOM 1318 C CA . LEU A 1 163 ? 3.702 -6.373 -9.726 1.00 90.50 163 LEU A CA 1
ATOM 1319 C C . LEU A 1 163 ? 5.214 -6.323 -9.476 1.00 90.50 163 LEU A C 1
ATOM 1321 O O . LEU A 1 163 ? 5.970 -6.423 -10.435 1.00 90.50 163 LEU A O 1
ATOM 1325 N N . ASN A 1 164 ? 5.651 -6.303 -8.215 1.00 89.12 164 ASN A N 1
ATOM 1326 C CA . ASN A 1 164 ? 7.077 -6.282 -7.877 1.00 89.12 164 ASN A CA 1
ATOM 1327 C C . ASN A 1 164 ? 7.810 -7.513 -8.440 1.00 89.12 164 ASN A C 1
ATOM 1329 O O . ASN A 1 164 ? 8.909 -7.394 -8.963 1.00 89.12 164 ASN A O 1
ATOM 1333 N N . ARG A 1 165 ? 7.168 -8.692 -8.448 1.00 90.38 165 ARG A N 1
ATOM 1334 C CA . ARG A 1 165 ? 7.744 -9.886 -9.092 1.00 90.38 165 ARG A CA 1
ATOM 1335 C C . ARG A 1 165 ? 7.924 -9.717 -10.604 1.00 90.38 165 ARG A C 1
ATOM 1337 O O . ARG A 1 165 ? 8.867 -10.267 -11.161 1.00 90.38 165 ARG A O 1
ATOM 1344 N N . LEU A 1 166 ? 7.003 -9.035 -11.287 1.00 88.94 166 LEU A N 1
ATOM 1345 C CA . LEU A 1 166 ? 7.155 -8.755 -12.719 1.00 88.94 166 LEU A CA 1
ATOM 1346 C C . LEU A 1 166 ? 8.326 -7.797 -12.969 1.00 88.94 166 LEU A C 1
ATOM 1348 O O . LEU A 1 166 ? 9.060 -7.994 -13.935 1.00 88.94 166 LEU A O 1
ATOM 1352 N N . GLU A 1 167 ? 8.515 -6.805 -12.098 1.00 87.62 167 GLU A N 1
ATOM 1353 C CA . GLU A 1 167 ? 9.650 -5.876 -12.157 1.00 87.62 167 GLU A CA 1
ATOM 1354 C C . GLU A 1 167 ? 10.983 -6.598 -11.897 1.00 87.62 167 GLU A C 1
ATOM 1356 O O . GLU A 1 167 ? 11.919 -6.429 -12.678 1.00 87.62 167 GLU A O 1
ATOM 1361 N N . ASP A 1 168 ? 11.037 -7.498 -10.910 1.00 88.62 168 ASP A N 1
ATOM 1362 C CA . ASP A 1 168 ? 12.210 -8.341 -10.638 1.00 88.62 168 ASP A CA 1
ATOM 1363 C C . ASP A 1 168 ? 12.581 -9.214 -11.848 1.00 88.62 168 ASP A C 1
ATOM 1365 O O . ASP A 1 168 ? 13.737 -9.254 -12.268 1.00 88.62 168 ASP A O 1
ATOM 1369 N N . ILE A 1 169 ? 11.595 -9.884 -12.460 1.00 89.62 169 ILE A N 1
ATOM 1370 C CA . ILE A 1 169 ? 11.816 -10.707 -13.661 1.00 89.62 169 ILE A CA 1
ATOM 1371 C C . ILE A 1 169 ? 12.330 -9.843 -14.819 1.00 89.62 169 ILE A C 1
ATOM 1373 O O . ILE A 1 169 ? 13.219 -10.262 -15.560 1.00 89.62 169 ILE A O 1
ATOM 1377 N N . HIS A 1 170 ? 11.781 -8.640 -14.994 1.00 85.94 170 HIS A N 1
ATOM 1378 C CA . HIS A 1 170 ? 12.235 -7.726 -16.037 1.00 85.94 170 HIS A CA 1
ATOM 1379 C C . HIS A 1 170 ? 13.699 -7.322 -15.823 1.00 85.94 170 HIS A C 1
ATOM 1381 O O . HIS A 1 170 ? 14.493 -7.380 -16.764 1.00 85.94 170 HIS A O 1
ATOM 1387 N N . TRP A 1 171 ? 14.076 -6.994 -14.586 1.00 87.19 171 TRP A N 1
ATOM 1388 C CA . TRP A 1 171 ? 15.460 -6.712 -14.221 1.00 87.19 171 TRP A CA 1
ATOM 1389 C C . TRP A 1 171 ? 16.395 -7.897 -14.492 1.00 87.19 171 TRP A C 1
ATOM 1391 O O . TRP A 1 171 ? 17.466 -7.719 -15.080 1.00 87.19 171 TRP A O 1
ATOM 1401 N N . GLU A 1 172 ? 15.985 -9.116 -14.131 1.00 90.38 172 GLU A N 1
ATOM 1402 C CA . GLU A 1 172 ? 16.765 -10.326 -14.404 1.00 90.38 172 GLU A CA 1
ATOM 1403 C C . GLU A 1 172 ? 17.002 -10.529 -15.904 1.00 90.38 172 GLU A C 1
ATOM 1405 O O . GLU A 1 172 ? 18.125 -10.837 -16.303 1.00 90.38 172 GLU A O 1
ATOM 1410 N N . ILE A 1 173 ? 15.990 -10.304 -16.746 1.00 88.25 173 ILE A N 1
ATOM 1411 C CA . ILE A 1 173 ? 16.134 -10.382 -18.208 1.00 88.25 173 ILE A CA 1
ATOM 1412 C C . ILE A 1 173 ? 17.122 -9.320 -18.709 1.00 88.25 173 ILE A C 1
ATOM 1414 O O . ILE A 1 173 ? 18.002 -9.625 -19.515 1.00 88.25 173 ILE A O 1
ATOM 1418 N N . ILE A 1 174 ? 17.018 -8.078 -18.222 1.00 85.44 174 ILE A N 1
ATOM 1419 C CA . ILE A 1 174 ? 17.930 -6.996 -18.618 1.00 85.44 174 ILE A CA 1
ATOM 1420 C C . ILE A 1 174 ? 19.380 -7.368 -18.293 1.00 85.44 174 ILE A C 1
ATOM 1422 O O . ILE A 1 174 ? 20.264 -7.199 -19.132 1.00 85.44 174 ILE A O 1
ATOM 1426 N N . ILE A 1 175 ? 19.646 -7.871 -17.089 1.00 87.38 175 ILE A N 1
ATOM 1427 C CA . ILE A 1 175 ? 21.016 -8.126 -16.633 1.00 87.38 175 ILE A CA 1
ATOM 1428 C C . ILE A 1 175 ? 21.601 -9.414 -17.197 1.00 87.38 175 ILE A C 1
ATOM 1430 O O . ILE A 1 175 ? 22.780 -9.426 -17.557 1.00 87.38 175 ILE A O 1
ATOM 1434 N N . ASN A 1 176 ? 20.806 -10.479 -17.275 1.00 90.44 176 ASN A N 1
ATOM 1435 C CA . ASN A 1 176 ? 21.314 -11.803 -17.621 1.00 90.44 176 ASN A CA 1
ATOM 1436 C C . ASN A 1 176 ? 21.251 -12.094 -19.120 1.00 90.44 176 ASN A C 1
ATOM 1438 O O . ASN A 1 176 ? 22.096 -12.836 -19.609 1.00 90.44 176 ASN A O 1
ATOM 1442 N N . GLU A 1 177 ? 20.302 -11.498 -19.844 1.00 87.31 177 GLU A N 1
ATOM 1443 C CA . GLU A 1 177 ? 20.079 -11.797 -21.263 1.00 87.31 177 GLU A CA 1
ATOM 1444 C C . GLU A 1 177 ? 20.449 -10.607 -22.155 1.00 87.31 177 GLU A C 1
ATOM 1446 O O . GLU A 1 177 ? 21.181 -10.761 -23.127 1.00 87.31 177 GLU A O 1
ATOM 1451 N N . LEU A 1 178 ? 19.990 -9.393 -21.825 1.00 82.81 178 LEU A N 1
ATOM 1452 C CA . LEU A 1 178 ? 20.190 -8.231 -22.698 1.00 82.81 178 LEU A CA 1
ATOM 1453 C C . LEU A 1 178 ? 21.587 -7.608 -22.545 1.00 82.81 178 LEU A C 1
ATOM 1455 O O . LEU A 1 178 ? 22.286 -7.386 -23.528 1.00 82.81 178 LEU A O 1
ATOM 1459 N N . SER A 1 179 ? 22.011 -7.312 -21.316 1.00 83.62 179 SER A N 1
ATOM 1460 C CA . SER A 1 179 ? 23.279 -6.629 -21.020 1.00 83.62 179 SER A CA 1
ATOM 1461 C C . SER A 1 179 ? 24.522 -7.322 -21.609 1.00 83.62 179 SER A C 1
ATOM 1463 O O . SER A 1 179 ? 25.391 -6.616 -22.133 1.00 83.62 179 SER A O 1
ATOM 1465 N N . PRO A 1 180 ? 24.643 -8.667 -21.598 1.00 86.94 180 PRO A N 1
ATOM 1466 C CA . PRO A 1 180 ? 25.771 -9.354 -22.227 1.00 86.94 180 PRO A CA 1
ATOM 1467 C C . PRO A 1 180 ? 25.873 -9.108 -23.735 1.00 86.94 180 PRO A C 1
ATOM 1469 O O . PRO A 1 180 ? 26.977 -8.890 -24.224 1.00 86.94 180 PRO A O 1
ATOM 1472 N N . GLU A 1 181 ? 24.744 -9.073 -24.446 1.00 83.19 181 GLU A N 1
ATOM 1473 C CA . GLU A 1 181 ? 24.692 -8.870 -25.903 1.00 83.19 181 GLU A CA 1
ATOM 1474 C C . GLU A 1 181 ? 25.030 -7.430 -26.313 1.00 83.19 181 GLU A C 1
ATOM 1476 O O . GLU A 1 181 ? 25.489 -7.165 -27.423 1.00 83.19 181 GLU A O 1
ATOM 1481 N N . LEU A 1 182 ? 24.823 -6.473 -25.408 1.00 79.31 182 LEU A N 1
ATOM 1482 C CA . LEU A 1 182 ? 25.143 -5.061 -25.641 1.00 79.31 182 LEU A CA 1
ATOM 1483 C C . LEU A 1 182 ? 26.578 -4.704 -25.269 1.00 79.31 182 LEU A C 1
ATOM 1485 O O . LEU A 1 182 ? 27.086 -3.646 -25.661 1.00 79.31 182 LEU A O 1
ATOM 1489 N N . ARG A 1 183 ? 27.243 -5.575 -24.508 1.00 77.25 183 ARG A N 1
ATOM 1490 C CA . ARG A 1 183 ? 28.608 -5.361 -24.046 1.00 77.25 183 ARG A CA 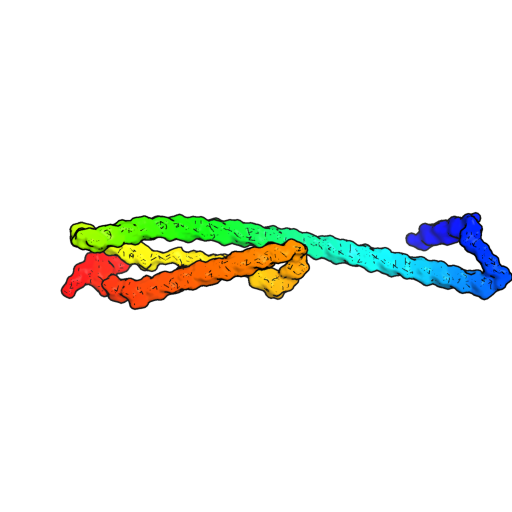1
ATOM 1491 C C . ARG A 1 183 ? 29.558 -5.352 -25.246 1.00 77.25 183 ARG A C 1
ATOM 1493 O O . ARG A 1 183 ? 29.764 -6.370 -25.890 1.00 77.25 183 ARG A O 1
ATOM 1500 N N . GLY A 1 184 ? 30.158 -4.193 -25.519 1.00 76.69 184 GLY A N 1
ATOM 1501 C CA . GLY A 1 184 ? 31.065 -3.986 -26.659 1.00 76.69 184 GLY A CA 1
ATOM 1502 C C . GLY A 1 184 ? 30.389 -3.462 -27.930 1.00 76.69 184 GLY A C 1
ATOM 1503 O O . GLY A 1 184 ? 31.083 -3.128 -28.881 1.00 76.69 184 GLY A O 1
ATOM 1504 N N . VAL A 1 185 ? 29.057 -3.341 -27.935 1.00 79.25 185 VAL A N 1
ATOM 1505 C CA . VAL A 1 185 ? 28.290 -2.662 -28.998 1.00 79.25 185 VAL A CA 1
ATOM 1506 C C . VAL A 1 185 ? 27.867 -1.260 -28.555 1.00 79.25 185 VAL A C 1
ATOM 1508 O O . VAL A 1 185 ? 27.640 -0.368 -29.370 1.00 79.25 185 VAL A O 1
ATOM 1511 N N . ILE A 1 186 ? 27.749 -1.043 -27.244 1.00 78.50 186 ILE A N 1
ATOM 1512 C CA . ILE A 1 186 ? 27.337 0.225 -26.649 1.00 78.50 186 ILE A CA 1
ATOM 1513 C C . ILE A 1 186 ? 28.358 0.677 -25.604 1.00 78.50 186 ILE A C 1
ATOM 1515 O O . ILE A 1 186 ? 28.650 -0.031 -24.638 1.00 78.50 186 ILE A O 1
ATOM 1519 N N . ASN A 1 187 ? 28.828 1.916 -25.746 1.00 78.44 187 ASN A N 1
ATOM 1520 C CA . ASN A 1 187 ? 29.603 2.595 -24.721 1.00 78.44 187 ASN A CA 1
ATOM 1521 C C . ASN A 1 187 ? 28.677 3.352 -23.766 1.00 78.44 187 ASN A C 1
ATOM 1523 O O . ASN A 1 187 ? 28.182 4.434 -24.085 1.00 78.44 187 ASN A O 1
ATOM 1527 N N . TYR A 1 188 ? 28.484 2.818 -22.563 1.00 72.62 188 TYR A N 1
ATOM 1528 C CA . TYR A 1 188 ? 27.591 3.407 -21.560 1.00 72.62 188 TYR A CA 1
ATOM 1529 C C . TYR A 1 188 ? 28.077 4.747 -20.981 1.00 72.62 188 TYR A C 1
ATOM 1531 O O . TYR A 1 188 ? 27.271 5.494 -20.437 1.00 72.62 188 TYR A O 1
ATOM 1539 N N . ALA A 1 189 ? 29.366 5.087 -21.108 1.00 75.56 189 ALA A N 1
ATOM 1540 C CA . ALA A 1 189 ? 29.894 6.371 -20.641 1.00 75.56 189 ALA A CA 1
ATOM 1541 C C . ALA A 1 189 ? 29.658 7.504 -21.652 1.00 75.56 189 ALA A C 1
ATOM 1543 O O . ALA A 1 189 ? 29.463 8.654 -21.264 1.00 75.56 189 ALA A O 1
ATOM 1544 N N . THR A 1 190 ? 29.687 7.188 -22.949 1.00 80.38 190 THR A N 1
ATOM 1545 C CA . THR A 1 190 ? 29.516 8.177 -24.029 1.00 80.38 190 THR A CA 1
ATOM 1546 C C . THR A 1 190 ? 28.152 8.113 -24.710 1.00 80.38 190 THR A C 1
ATOM 1548 O O . THR A 1 190 ? 27.828 9.013 -25.484 1.00 80.38 190 THR A O 1
ATOM 1551 N N . LEU A 1 191 ? 27.357 7.079 -24.414 1.00 70.69 191 LEU A N 1
ATOM 1552 C CA . LEU A 1 191 ? 26.063 6.779 -25.031 1.00 70.69 191 LEU A CA 1
ATOM 1553 C C . LEU A 1 191 ? 26.151 6.645 -26.559 1.00 70.69 191 LEU A C 1
ATOM 1555 O O . LEU A 1 191 ? 25.264 7.082 -27.292 1.00 70.69 191 LEU A O 1
ATOM 1559 N N . ARG A 1 192 ? 27.245 6.057 -27.053 1.00 78.06 192 ARG A N 1
ATOM 1560 C CA . ARG A 1 192 ? 27.489 5.842 -28.486 1.00 78.06 192 ARG A CA 1
ATOM 1561 C C . ARG A 1 192 ? 27.574 4.364 -28.829 1.00 78.06 192 ARG A C 1
ATOM 1563 O O . ARG A 1 192 ? 27.974 3.551 -27.997 1.00 78.06 192 ARG A O 1
ATOM 1570 N N . VAL A 1 193 ? 27.215 4.055 -30.073 1.00 77.75 193 VAL A N 1
ATOM 1571 C CA . VAL A 1 193 ? 27.421 2.734 -30.670 1.00 77.75 193 VAL A CA 1
ATOM 1572 C C . VAL A 1 193 ? 28.903 2.559 -30.958 1.00 77.75 193 VAL A C 1
ATOM 1574 O O . VAL A 1 193 ? 29.512 3.392 -31.632 1.00 77.75 193 VAL A O 1
ATOM 1577 N N . GLU A 1 194 ? 29.469 1.477 -30.453 1.00 78.56 194 GLU A N 1
ATOM 1578 C CA . GLU A 1 194 ? 30.777 0.979 -30.848 1.00 78.56 194 GLU A CA 1
ATOM 1579 C C . GLU A 1 194 ? 30.529 -0.150 -31.849 1.00 78.56 194 GLU A C 1
ATOM 1581 O O . GLU A 1 194 ? 29.726 -1.050 -31.606 1.00 78.56 194 GLU A O 1
ATOM 1586 N N . GLN A 1 195 ? 31.134 -0.064 -33.035 1.00 62.75 195 GLN A N 1
ATOM 1587 C CA . GLN A 1 195 ? 31.055 -1.178 -33.973 1.00 62.75 195 GLN A CA 1
ATOM 1588 C C . GLN A 1 195 ? 31.876 -2.328 -33.382 1.00 62.75 195 GLN A C 1
ATOM 1590 O O . GLN A 1 195 ? 33.045 -2.092 -33.066 1.00 62.75 195 GLN A O 1
ATOM 1595 N N . PRO A 1 196 ? 31.304 -3.533 -33.218 1.00 55.88 196 PRO A N 1
ATOM 1596 C CA . PRO A 1 196 ? 32.114 -4.683 -32.854 1.00 55.88 196 PRO A CA 1
ATOM 1597 C C . PRO A 1 196 ? 33.137 -4.923 -33.975 1.00 55.88 196 PRO A C 1
ATOM 1599 O O . PRO A 1 196 ? 32.772 -4.870 -35.154 1.00 55.88 196 PRO A O 1
ATOM 1602 N N . GLU A 1 197 ? 34.405 -5.110 -33.599 1.00 54.66 197 GLU A N 1
ATOM 1603 C CA . GLU A 1 197 ? 35.477 -5.530 -34.518 1.00 54.66 197 GLU A CA 1
ATOM 1604 C C . GLU A 1 197 ? 35.174 -6.883 -35.179 1.00 54.66 197 GLU A C 1
ATOM 1606 O O . GLU A 1 197 ? 34.600 -7.772 -34.503 1.00 54.66 197 GLU A O 1
#